Protein AF-A0A842UZK3-F1 (afdb_monomer)

Sequence (217 aa):
MIAQYVLGYFLLAWEIFIRPWQHAETLWIILPLIIVLVLIHVYFGRYPTEQIGWSTAFANSISLLWVCVLLIKFLFSKYSFTEMYTVPSAIEAGIVVIILIASVLLLLLLNFYHALPKGIMRVFSGFEFDYILAYIAISLIILFDINRHLLIAAALLFIIMFFLTQLLKRLVPKSEQAKRIQAMRRKHEKRVKAGEKAARTKKWNRLKEKLRSLVPW

pLDDT: mean 94.63, std 3.78, range [66.5, 98.12]

Secondary structure (DSSP, 8-state):
-HHHHHHHHHHHHHHHHHHHHH-HHHHHHHHHHHHHHHHHHHHHHH-TT--TTHHHHHHHHHHHHHHHHHHHHHHHHHS-TTHHHH-HHHHHHHHHHHHHHHHHHHHHHHHHTT-S-HHHHHHHTSHHHHHHHHHHHHIIIIIS---HHHHHHHHHHHHHHHHHHHHHHHHSPPPHHHHHHHHHHHHHHHHHHHHHHHHHHHHHHHHHHHHHHHS--

Foldseek 3Di:
DVVVVVVVVVVVVVCVVCVCVVPVVSCLVVVLVVVLVVLLCVLCVVPVPDDPPLSQLLVLLSVLVNLLSVLVVVLVVVDPPVCCPVPPLNVVLVVLSVVSNVVSVVSNVCSSVVVDPSVVSCLCSPNQNSVLVSVLNCCQRPPDRDDPVSVVVSVVSSVVSSVVVVVVVVVDDDDPVRVVVVVVVVVVVVVVVVVVVVVVVVVVVVVVVVVVVVDDD

Mean predicted aligned error: 5.2 Å

Solvent-accessible surface area (backbone atoms only — not comparable to full-atom values): 12015 Å² total; per-residue (Å²): 111,70,68,58,53,54,50,50,53,50,52,50,53,49,48,65,66,49,49,45,79,78,35,67,78,47,39,76,59,50,52,57,52,53,51,50,52,51,52,51,51,54,49,45,72,75,42,79,82,63,65,96,55,51,66,55,24,32,50,40,31,52,54,42,45,52,50,46,52,54,51,52,50,49,48,63,74,75,38,54,83,68,39,46,78,69,37,69,64,45,36,54,47,47,51,54,52,50,53,50,45,54,52,34,54,48,48,35,50,39,41,72,66,59,71,57,60,69,74,58,44,52,55,71,33,21,71,66,45,41,51,52,50,45,53,47,53,50,44,48,62,74,74,43,82,76,45,75,67,56,54,53,49,49,54,51,48,50,54,52,53,51,52,49,54,56,48,49,63,68,69,55,76,79,51,70,66,56,50,50,54,51,51,52,50,53,51,49,53,51,49,52,54,49,50,52,49,52,50,51,51,53,53,50,51,53,51,52,53,54,54,56,71,70,54,84,128

Structure (mmCIF, N/CA/C/O backbone):
data_AF-A0A842UZK3-F1
#
_entry.id   AF-A0A842UZK3-F1
#
loop_
_atom_site.group_PDB
_atom_site.id
_atom_site.type_symbol
_atom_site.label_atom_id
_atom_site.label_alt_id
_atom_site.label_comp_id
_atom_site.label_asym_id
_atom_site.label_entity_id
_atom_site.label_seq_id
_atom_site.pdbx_PDB_ins_code
_atom_site.Cartn_x
_atom_site.Cartn_y
_atom_site.Cartn_z
_atom_site.occupancy
_atom_site.B_iso_or_equiv
_atom_site.auth_seq_id
_atom_site.auth_comp_id
_atom_site.auth_asym_id
_atom_site.auth_atom_id
_atom_site.pdbx_PDB_model_num
ATOM 1 N N . MET A 1 1 ? 45.255 17.695 13.662 1.00 86.75 1 MET A N 1
ATOM 2 C CA . MET A 1 1 ? 44.809 16.285 13.712 1.00 86.75 1 MET A CA 1
ATOM 3 C C . MET A 1 1 ? 43.283 16.159 13.809 1.00 86.75 1 MET A C 1
ATOM 5 O O . MET A 1 1 ? 42.692 15.671 12.862 1.00 86.75 1 MET A O 1
ATOM 9 N N . ILE A 1 2 ? 42.612 16.666 14.857 1.00 92.38 2 ILE A N 1
ATOM 10 C CA . ILE A 1 2 ? 41.135 16.565 15.002 1.00 92.38 2 ILE A CA 1
ATOM 11 C C . ILE A 1 2 ? 40.370 17.185 13.816 1.00 92.38 2 ILE A C 1
ATOM 13 O O . ILE A 1 2 ? 39.476 16.552 13.265 1.00 92.38 2 ILE A O 1
ATOM 17 N N . ALA A 1 3 ? 40.764 18.379 13.363 1.00 92.69 3 ALA A N 1
ATOM 18 C CA . ALA A 1 3 ? 40.112 19.054 12.236 1.00 92.69 3 ALA A CA 1
ATOM 19 C C . ALA A 1 3 ? 40.178 18.259 10.915 1.00 92.69 3 ALA A C 1
ATOM 21 O O . ALA A 1 3 ? 39.233 18.295 10.134 1.00 92.69 3 ALA A O 1
ATOM 22 N N . GLN A 1 4 ? 41.259 17.504 10.682 1.00 92.31 4 GLN A N 1
ATOM 23 C CA . GLN A 1 4 ? 41.401 16.665 9.485 1.00 92.31 4 GLN A CA 1
ATOM 24 C C . GLN A 1 4 ? 40.443 15.471 9.523 1.00 92.31 4 GLN A C 1
ATOM 26 O O . GLN A 1 4 ? 39.845 15.148 8.503 1.00 92.31 4 GLN A O 1
ATOM 31 N N . TYR A 1 5 ? 40.239 14.864 10.696 1.00 95.12 5 TYR A N 1
ATOM 32 C CA . TYR A 1 5 ? 39.247 13.800 10.859 1.00 95.12 5 TYR A CA 1
ATOM 33 C C . TYR A 1 5 ? 37.822 14.321 10.666 1.00 95.12 5 TYR A C 1
ATOM 35 O O . TYR A 1 5 ? 37.053 13.712 9.929 1.00 95.12 5 TYR A O 1
ATOM 43 N N . VAL A 1 6 ? 37.478 15.469 11.265 1.00 94.69 6 VAL A N 1
ATOM 44 C CA . VAL A 1 6 ? 36.147 16.085 11.101 1.00 94.69 6 VAL A CA 1
ATOM 45 C C . VAL A 1 6 ? 35.867 16.409 9.632 1.00 94.69 6 VAL A C 1
ATOM 47 O O . VAL A 1 6 ? 34.806 16.054 9.124 1.00 94.69 6 VAL A O 1
ATOM 50 N N . LEU A 1 7 ? 36.830 17.018 8.932 1.00 95.94 7 LEU A N 1
ATOM 51 C CA . LEU A 1 7 ? 36.706 17.295 7.502 1.00 95.94 7 LEU A CA 1
ATOM 52 C C . LEU A 1 7 ? 36.577 16.001 6.682 1.00 95.94 7 LEU A C 1
ATOM 54 O O . LEU A 1 7 ? 35.735 15.930 5.793 1.00 95.94 7 LEU A O 1
ATOM 58 N N . GLY A 1 8 ? 37.355 14.965 7.007 1.00 96.31 8 GLY A N 1
ATOM 59 C CA . GLY A 1 8 ? 37.272 13.658 6.351 1.00 96.31 8 GLY A CA 1
ATOM 60 C C . GLY A 1 8 ? 35.892 13.006 6.485 1.00 96.31 8 GLY A C 1
ATOM 61 O O . GLY A 1 8 ? 35.324 12.573 5.486 1.00 96.31 8 GLY A O 1
ATOM 62 N N . TYR A 1 9 ? 35.308 12.998 7.689 1.00 96.44 9 TYR A N 1
ATOM 63 C CA . TYR A 1 9 ? 33.948 12.485 7.903 1.00 96.44 9 TYR A CA 1
ATOM 64 C C . TYR A 1 9 ? 32.891 13.308 7.168 1.00 96.44 9 TYR A C 1
ATOM 66 O O . TYR A 1 9 ? 31.943 12.741 6.628 1.00 96.44 9 TYR A O 1
ATOM 74 N N . PHE A 1 10 ? 33.055 14.632 7.120 1.00 96.88 10 PHE A N 1
ATOM 75 C CA . PHE A 1 10 ? 32.150 15.503 6.378 1.00 96.88 10 PHE A CA 1
ATOM 76 C C . PHE A 1 10 ? 32.183 15.210 4.871 1.00 96.88 10 PHE A C 1
ATOM 78 O O . PHE A 1 10 ? 31.129 15.059 4.256 1.00 96.88 10 PHE A O 1
ATOM 85 N N . LEU A 1 11 ? 33.376 15.062 4.286 1.00 97.00 11 LEU A N 1
ATOM 86 C CA . LEU A 1 11 ? 33.537 14.700 2.875 1.00 97.00 11 LEU A CA 1
ATOM 87 C C . LEU A 1 11 ? 32.940 13.322 2.569 1.00 97.00 11 LEU A C 1
ATOM 89 O O . LEU A 1 11 ? 32.246 13.174 1.567 1.00 97.00 11 LEU A O 1
ATOM 93 N N . LEU A 1 12 ? 33.137 12.341 3.455 1.00 95.69 12 LEU A N 1
ATOM 94 C CA . LEU A 1 12 ? 32.534 11.015 3.310 1.00 95.69 12 LEU A CA 1
ATOM 95 C C . LEU A 1 12 ? 30.999 11.072 3.378 1.00 95.69 12 LEU A C 1
ATOM 97 O O . LEU A 1 12 ? 30.321 10.436 2.574 1.00 95.69 12 LEU A O 1
ATOM 101 N N . ALA A 1 13 ? 30.434 11.847 4.308 1.00 95.69 13 ALA A N 1
ATOM 102 C CA . ALA A 1 13 ? 28.987 12.038 4.404 1.00 95.69 13 ALA A CA 1
ATOM 103 C C . ALA A 1 13 ? 28.419 12.711 3.144 1.00 95.69 13 ALA A C 1
ATOM 105 O O . ALA A 1 13 ? 27.375 12.297 2.639 1.00 95.69 13 ALA A O 1
ATOM 106 N N . TRP A 1 14 ? 29.128 13.708 2.607 1.00 96.50 14 TRP A N 1
ATOM 107 C CA . TRP A 1 14 ? 28.782 14.347 1.339 1.00 96.50 14 TRP A CA 1
ATOM 108 C C . TRP A 1 14 ? 28.836 13.365 0.165 1.00 96.50 14 TRP A C 1
ATOM 110 O O . TRP A 1 14 ? 27.939 13.348 -0.675 1.00 96.50 14 TRP A O 1
ATOM 120 N N . GLU A 1 15 ? 29.849 12.501 0.128 1.00 95.31 15 GLU A N 1
ATOM 121 C CA . GLU A 1 15 ? 29.979 11.472 -0.899 1.00 95.31 15 GLU A CA 1
ATOM 122 C C . GLU A 1 15 ? 28.825 10.458 -0.845 1.00 95.31 15 GLU A C 1
ATOM 124 O O . GLU A 1 15 ? 28.220 10.152 -1.873 1.00 95.31 15 GLU A O 1
ATOM 129 N N . ILE A 1 16 ? 28.456 9.987 0.352 1.00 93.56 16 ILE A N 1
ATOM 130 C CA . ILE A 1 16 ? 27.286 9.116 0.557 1.00 93.56 16 ILE A CA 1
ATOM 131 C C . ILE A 1 16 ? 26.009 9.805 0.068 1.00 9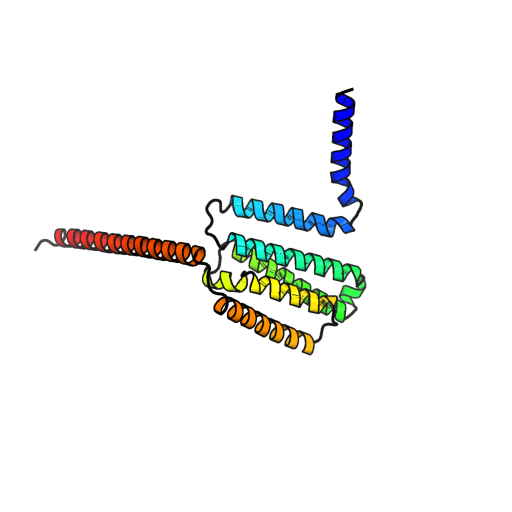3.56 16 ILE A C 1
ATOM 133 O O . ILE A 1 16 ? 25.159 9.161 -0.548 1.00 93.56 16 ILE A O 1
ATOM 137 N N . PHE A 1 17 ? 25.880 11.108 0.320 1.00 92.75 17 PHE A N 1
ATOM 138 C CA . PHE A 1 17 ? 24.726 11.884 -0.109 1.00 92.75 17 PHE A CA 1
ATOM 139 C C . PHE A 1 17 ? 24.664 12.054 -1.632 1.00 92.75 17 PHE A C 1
ATOM 141 O O . PHE A 1 17 ? 23.585 11.924 -2.196 1.00 92.75 17 PHE A O 1
ATOM 148 N N . ILE A 1 18 ? 25.786 12.301 -2.319 1.00 95.38 18 ILE A N 1
ATOM 149 C CA . ILE A 1 18 ? 25.783 12.592 -3.764 1.00 95.38 18 ILE A CA 1
ATOM 150 C C . ILE A 1 18 ? 25.797 11.339 -4.650 1.00 95.38 18 ILE A C 1
ATOM 152 O O . ILE A 1 18 ? 25.264 11.368 -5.760 1.00 95.38 18 ILE A O 1
ATOM 156 N N . ARG A 1 19 ? 26.370 10.220 -4.183 1.00 93.19 19 ARG A N 1
ATOM 157 C CA . ARG A 1 19 ? 26.506 8.986 -4.982 1.00 93.19 19 ARG A CA 1
ATOM 158 C C . ARG A 1 19 ? 25.189 8.472 -5.580 1.00 93.19 19 ARG A C 1
ATOM 160 O O . ARG A 1 19 ? 25.210 8.066 -6.741 1.00 93.19 19 ARG A O 1
ATOM 167 N N . PRO A 1 20 ? 24.038 8.520 -4.885 1.00 93.31 20 PRO A N 1
ATOM 168 C CA . PRO A 1 20 ? 22.770 8.124 -5.487 1.00 93.31 20 PRO A CA 1
ATOM 169 C C . PRO A 1 20 ? 22.395 8.888 -6.762 1.00 93.31 20 PRO A C 1
ATOM 171 O O . PRO A 1 20 ? 21.831 8.310 -7.687 1.00 93.31 20 PRO A O 1
ATOM 174 N N . TRP A 1 21 ? 22.761 10.169 -6.856 1.00 93.19 21 TRP A N 1
ATOM 175 C CA . TRP A 1 21 ? 22.507 10.996 -8.040 1.00 93.19 21 TRP A CA 1
ATOM 176 C C . TRP A 1 21 ? 23.417 10.635 -9.216 1.00 93.19 21 TRP A C 1
ATOM 178 O O . TRP A 1 21 ? 23.059 10.880 -10.364 1.00 93.19 21 TRP A O 1
ATOM 188 N N . GLN A 1 22 ? 24.572 10.025 -8.947 1.00 95.00 22 GLN A N 1
ATOM 189 C CA . GLN A 1 22 ? 25.501 9.544 -9.972 1.00 95.00 22 GLN A CA 1
ATOM 190 C C . GLN A 1 22 ? 25.101 8.165 -10.519 1.00 95.00 22 GLN A C 1
ATOM 192 O O . GLN A 1 22 ? 25.514 7.789 -11.614 1.00 95.00 22 GLN A O 1
ATOM 197 N N . HIS A 1 23 ? 24.272 7.419 -9.785 1.00 93.06 23 HIS A N 1
ATOM 198 C CA . HIS A 1 23 ? 23.819 6.084 -10.161 1.00 93.06 23 HIS A CA 1
ATOM 199 C C . HIS A 1 23 ? 22.293 6.040 -10.243 1.00 93.06 23 HIS A C 1
ATOM 201 O O . HIS A 1 23 ? 21.628 5.672 -9.276 1.00 93.06 23 HIS A O 1
ATOM 207 N N . ALA A 1 24 ? 21.733 6.351 -11.416 1.00 88.38 24 ALA A N 1
ATOM 208 C CA . ALA A 1 24 ? 20.283 6.401 -11.642 1.00 88.38 24 ALA A CA 1
ATOM 209 C C . ALA A 1 24 ? 19.534 5.136 -11.168 1.00 88.38 24 ALA A C 1
ATOM 211 O O . ALA A 1 24 ? 18.422 5.229 -10.654 1.00 88.38 24 ALA A O 1
ATOM 212 N N . GLU A 1 25 ? 20.168 3.961 -11.244 1.00 89.94 25 GLU A N 1
ATOM 213 C CA . GLU A 1 25 ? 19.618 2.700 -10.729 1.00 89.94 25 GLU A CA 1
ATOM 214 C C . GLU A 1 25 ? 19.283 2.730 -9.231 1.00 89.94 25 GLU A C 1
ATOM 216 O O . GLU A 1 25 ? 18.302 2.127 -8.789 1.00 89.94 25 GLU A O 1
ATOM 221 N N . THR A 1 26 ? 20.072 3.461 -8.445 1.00 91.25 26 THR A N 1
ATOM 222 C CA . THR A 1 26 ? 19.862 3.607 -7.000 1.00 91.25 26 THR A CA 1
ATOM 223 C C . THR A 1 26 ? 18.705 4.549 -6.673 1.00 91.25 26 THR A C 1
ATOM 225 O O . THR A 1 26 ? 18.062 4.382 -5.634 1.00 91.25 26 THR A O 1
ATOM 228 N N . LEU A 1 27 ? 18.367 5.484 -7.571 1.00 91.12 27 LEU A N 1
ATOM 229 C CA . LEU A 1 27 ? 17.242 6.404 -7.382 1.00 91.12 27 LEU A CA 1
ATOM 230 C C . LEU A 1 27 ? 15.906 5.658 -7.341 1.00 91.12 27 LEU A C 1
ATOM 232 O O . LEU A 1 27 ? 15.035 6.033 -6.560 1.00 91.12 27 LEU A O 1
ATOM 236 N N . TRP A 1 28 ? 15.771 4.552 -8.079 1.00 91.69 28 TRP A N 1
ATOM 237 C CA . TRP A 1 28 ? 14.586 3.686 -8.019 1.00 91.69 28 TRP A CA 1
ATOM 238 C C . TRP A 1 28 ? 14.348 3.063 -6.639 1.00 91.69 28 TRP A C 1
ATOM 240 O O . TRP A 1 28 ? 13.224 2.672 -6.336 1.00 91.69 28 TRP A O 1
ATOM 250 N N . ILE A 1 29 ? 15.388 2.970 -5.806 1.00 90.38 29 ILE A N 1
ATOM 251 C CA . ILE A 1 29 ? 15.312 2.427 -4.444 1.00 90.38 29 ILE A CA 1
ATOM 252 C C . ILE A 1 29 ? 15.180 3.564 -3.427 1.00 90.38 29 ILE A C 1
ATOM 254 O O . ILE A 1 29 ? 14.365 3.493 -2.510 1.00 90.38 29 ILE A O 1
ATOM 258 N N . ILE A 1 30 ? 15.975 4.623 -3.579 1.00 91.69 30 ILE A N 1
ATOM 259 C CA . ILE A 1 30 ? 16.067 5.706 -2.593 1.00 91.69 30 ILE A CA 1
ATOM 260 C C . ILE A 1 30 ? 14.862 6.641 -2.669 1.00 91.69 30 ILE A C 1
ATOM 262 O O . ILE A 1 30 ? 14.320 7.019 -1.630 1.00 91.69 30 ILE A O 1
ATOM 266 N N . LEU A 1 31 ? 14.405 6.993 -3.874 1.00 91.25 31 LEU A N 1
ATOM 267 C CA . LEU A 1 31 ? 13.313 7.949 -4.036 1.00 91.25 31 LEU A CA 1
ATOM 268 C C . LEU A 1 31 ? 12.023 7.476 -3.349 1.00 91.25 31 LEU A C 1
ATOM 270 O O . LEU A 1 31 ? 11.451 8.258 -2.585 1.00 91.25 31 LEU A O 1
ATOM 274 N N . PRO A 1 32 ? 11.568 6.217 -3.508 1.00 90.44 32 PRO A N 1
ATOM 275 C CA . PRO A 1 32 ? 10.349 5.797 -2.840 1.00 90.44 32 PRO A CA 1
ATOM 276 C C . PRO A 1 32 ? 10.535 5.670 -1.324 1.00 90.44 32 PRO A C 1
ATOM 278 O O . PRO A 1 32 ? 9.586 5.945 -0.601 1.00 90.44 32 PRO A O 1
ATOM 281 N N . LEU A 1 33 ? 11.737 5.352 -0.818 1.00 92.94 33 LEU A N 1
ATOM 282 C CA . LEU A 1 33 ? 12.022 5.382 0.625 1.00 92.94 33 LEU A CA 1
ATOM 283 C C . LEU A 1 33 ? 11.886 6.795 1.206 1.00 92.94 33 LEU A C 1
ATOM 285 O O . LEU A 1 33 ? 11.285 6.963 2.267 1.00 92.94 33 LEU A O 1
ATOM 289 N N . ILE A 1 34 ? 12.391 7.815 0.504 1.00 93.81 34 ILE A N 1
ATOM 290 C CA . ILE A 1 34 ? 12.213 9.220 0.899 1.00 93.81 34 ILE A CA 1
ATOM 291 C C . ILE A 1 34 ? 10.724 9.587 0.881 1.00 93.81 34 ILE A C 1
ATOM 293 O O . ILE A 1 34 ? 10.229 10.190 1.833 1.00 93.81 34 ILE A O 1
ATOM 297 N N . ILE A 1 35 ? 9.987 9.179 -0.156 1.00 94.31 35 ILE A N 1
ATOM 298 C CA . ILE A 1 35 ? 8.537 9.408 -0.244 1.00 94.31 35 ILE A CA 1
ATOM 299 C C . ILE A 1 35 ? 7.811 8.739 0.931 1.00 94.31 35 ILE A C 1
ATOM 301 O O . ILE A 1 35 ? 7.016 9.395 1.599 1.00 94.31 35 ILE A O 1
ATOM 305 N N . VAL A 1 36 ? 8.108 7.471 1.236 1.00 94.25 36 VAL A N 1
ATOM 306 C CA . VAL A 1 36 ? 7.550 6.742 2.389 1.00 94.25 36 VAL A CA 1
ATOM 307 C C . VAL A 1 36 ? 7.829 7.495 3.687 1.00 94.25 36 VAL A C 1
ATOM 309 O O . VAL A 1 36 ? 6.913 7.705 4.481 1.00 94.25 36 VAL A O 1
ATOM 312 N N . LEU A 1 37 ? 9.075 7.927 3.896 1.00 96.00 37 LEU A N 1
ATOM 313 C CA . LEU A 1 37 ? 9.487 8.657 5.091 1.00 96.00 37 LEU A CA 1
ATOM 314 C C . LEU A 1 37 ? 8.663 9.935 5.274 1.00 96.00 37 LEU A C 1
ATOM 316 O O . LEU A 1 37 ? 8.146 10.173 6.368 1.00 96.00 37 LEU A O 1
ATOM 320 N N . VAL A 1 38 ? 8.518 10.727 4.208 1.00 97.69 38 VAL A N 1
ATOM 321 C CA . VAL A 1 38 ? 7.724 11.962 4.208 1.00 97.69 38 VAL A CA 1
ATOM 322 C C . VAL A 1 38 ? 6.252 11.653 4.475 1.00 97.69 38 VAL A C 1
ATOM 324 O O . VAL A 1 38 ? 5.658 12.257 5.365 1.00 97.69 38 VAL A O 1
ATOM 327 N N . LEU A 1 39 ? 5.665 10.682 3.770 1.00 97.00 39 LEU A N 1
ATOM 328 C CA . LEU A 1 39 ? 4.260 10.299 3.935 1.00 97.00 39 LEU A CA 1
ATOM 329 C C . LEU A 1 39 ? 3.952 9.841 5.365 1.00 97.00 39 LEU A C 1
ATOM 331 O O . LEU A 1 39 ? 2.951 10.264 5.940 1.00 97.00 39 LEU A O 1
ATOM 335 N N . ILE A 1 40 ? 4.818 9.018 5.959 1.00 95.19 40 ILE A N 1
ATOM 336 C CA . ILE A 1 40 ? 4.675 8.538 7.338 1.00 95.19 40 ILE A CA 1
ATOM 337 C C . ILE A 1 40 ? 4.771 9.698 8.335 1.00 95.19 40 ILE A C 1
ATOM 339 O O . ILE A 1 40 ? 3.934 9.792 9.234 1.00 95.19 40 ILE A O 1
ATOM 343 N N . HIS A 1 41 ? 5.747 10.598 8.174 1.00 97.06 41 HIS A N 1
ATOM 344 C CA . HIS A 1 41 ? 5.888 11.765 9.051 1.00 97.06 41 HIS A CA 1
ATOM 345 C C . HIS A 1 41 ? 4.672 12.688 8.971 1.00 97.06 41 HIS A C 1
ATOM 347 O O . HIS A 1 41 ? 4.141 13.092 10.004 1.00 97.06 41 HIS A O 1
ATOM 353 N N . VAL A 1 42 ? 4.193 12.985 7.761 1.00 97.75 42 VAL A N 1
ATOM 354 C CA . VAL A 1 42 ? 2.999 13.817 7.560 1.00 97.75 42 VAL A CA 1
ATOM 355 C C . VAL A 1 42 ? 1.763 13.142 8.162 1.00 97.75 42 VAL A C 1
ATOM 357 O O . VAL A 1 42 ? 0.962 13.804 8.825 1.00 97.75 42 VAL A O 1
ATOM 360 N N . TYR A 1 43 ? 1.619 11.825 7.991 1.00 97.00 43 TYR A N 1
ATOM 361 C CA . TYR A 1 43 ? 0.510 11.059 8.557 1.00 97.00 43 TYR A CA 1
ATOM 362 C C . TYR A 1 43 ? 0.502 11.101 10.090 1.00 97.00 43 TYR A C 1
ATOM 364 O O . TYR A 1 43 ? -0.499 11.499 10.687 1.00 97.00 43 TYR A O 1
ATOM 372 N N . PHE A 1 44 ? 1.613 10.752 10.744 1.00 96.00 44 PHE A N 1
ATOM 373 C CA . PHE A 1 44 ? 1.678 10.747 12.209 1.00 96.00 44 PHE A CA 1
ATOM 374 C C . PHE A 1 44 ? 1.691 12.149 12.819 1.00 96.00 44 PHE A C 1
ATOM 376 O O . PHE A 1 44 ? 1.163 12.331 13.914 1.00 96.00 44 PHE A O 1
ATOM 383 N N . GLY A 1 45 ? 2.211 13.151 12.104 1.00 97.00 45 GLY A N 1
ATOM 384 C CA . GLY A 1 45 ? 2.095 14.551 12.504 1.00 97.00 45 GLY A CA 1
ATOM 385 C C . GLY A 1 45 ? 0.638 15.021 12.555 1.00 97.00 45 GLY A C 1
ATOM 386 O O . GLY A 1 45 ? 0.257 15.762 13.458 1.00 97.00 45 GLY A O 1
ATOM 387 N N . ARG A 1 46 ? -0.203 14.547 11.625 1.00 97.06 46 ARG A N 1
ATOM 388 C CA . ARG A 1 46 ? -1.642 14.849 11.600 1.00 97.06 46 ARG A CA 1
ATOM 389 C C . ARG A 1 46 ? -2.447 14.028 12.612 1.00 97.06 46 ARG A C 1
ATOM 391 O O . ARG A 1 46 ? -3.413 14.547 13.169 1.00 97.06 46 ARG A O 1
ATOM 398 N N . TYR A 1 47 ? -2.068 12.771 12.845 1.00 96.38 47 TYR A N 1
ATOM 399 C CA . TYR A 1 47 ? -2.821 11.825 13.674 1.00 96.38 47 TYR A CA 1
ATOM 400 C C . TYR A 1 47 ? -1.983 11.240 14.830 1.00 96.38 47 TYR A C 1
ATOM 402 O O . TYR A 1 47 ? -1.678 10.045 14.841 1.00 96.38 47 TYR A O 1
ATOM 410 N N . PRO A 1 48 ? -1.627 12.044 15.851 1.00 92.69 48 PRO A N 1
ATOM 411 C CA . PRO A 1 48 ? -0.753 11.599 16.944 1.00 92.69 48 PRO A CA 1
ATOM 412 C C . PRO A 1 48 ? -1.393 10.547 17.867 1.00 92.69 48 PRO A C 1
ATOM 414 O O . PRO A 1 48 ? -0.689 9.795 18.535 1.00 92.69 48 PRO A O 1
ATOM 417 N N . THR A 1 49 ? -2.725 10.483 17.928 1.00 93.19 49 THR A N 1
ATOM 418 C CA . THR A 1 49 ? -3.489 9.594 18.827 1.00 93.19 49 THR A CA 1
ATOM 419 C C . THR A 1 49 ? -4.338 8.572 18.068 1.00 93.19 49 THR A C 1
ATOM 421 O O . THR A 1 49 ? -5.378 8.119 18.555 1.00 93.19 49 THR A O 1
ATOM 424 N N . GLU A 1 50 ? -3.910 8.217 16.856 1.00 88.75 50 GLU A N 1
ATOM 425 C CA . GLU A 1 50 ? -4.717 7.442 15.918 1.00 88.75 50 GLU A CA 1
ATOM 426 C C . GLU A 1 50 ? -5.123 6.059 16.443 1.00 88.75 50 GLU A C 1
ATOM 428 O O . GLU A 1 50 ? -4.375 5.364 17.138 1.00 88.75 50 GLU A O 1
ATOM 433 N N . GLN A 1 51 ? -6.328 5.619 16.071 1.00 78.31 51 GLN A N 1
ATOM 434 C CA . GLN A 1 51 ? -6.797 4.293 16.452 1.00 78.31 51 GLN A CA 1
ATOM 435 C C . GLN A 1 51 ? -6.122 3.212 15.604 1.00 78.31 51 GLN A C 1
ATOM 437 O O . GLN A 1 51 ? -6.014 3.318 14.384 1.00 78.31 51 GLN A O 1
ATOM 442 N N . ILE A 1 52 ? -5.748 2.113 16.264 1.00 74.81 52 ILE A N 1
ATOM 443 C CA . ILE A 1 52 ? -5.134 0.933 15.642 1.00 74.81 52 ILE A CA 1
ATOM 444 C C . ILE A 1 52 ? -5.975 0.479 14.436 1.00 74.81 52 ILE A C 1
ATOM 446 O O . ILE A 1 52 ? -7.106 0.008 14.602 1.00 74.81 52 ILE A O 1
ATOM 450 N N . GLY A 1 53 ? -5.410 0.613 13.234 1.00 86.75 53 GLY A N 1
ATOM 451 C CA . GLY A 1 53 ? -5.992 0.141 11.977 1.00 86.75 53 GLY A CA 1
ATOM 452 C C . GLY A 1 53 ? -5.803 1.100 10.804 1.00 86.75 53 GLY A C 1
ATOM 453 O O . GLY A 1 53 ? -5.482 0.642 9.714 1.00 86.75 53 GLY A O 1
ATOM 454 N N . TRP A 1 54 ? -5.949 2.409 11.019 1.00 92.69 54 TRP A N 1
ATOM 455 C CA . TRP A 1 54 ? -5.795 3.389 9.939 1.00 92.69 54 TRP A CA 1
ATOM 456 C C . TRP A 1 54 ? -4.340 3.582 9.517 1.00 92.69 54 TRP A C 1
ATOM 458 O O . TRP A 1 54 ? -4.049 3.588 8.325 1.00 92.69 54 TRP A O 1
ATOM 468 N N . SER A 1 55 ? -3.420 3.613 10.483 1.00 93.50 55 SER A N 1
ATOM 469 C CA . SER A 1 55 ? -1.981 3.637 10.205 1.00 93.50 55 SER A CA 1
ATOM 470 C C . SER A 1 55 ? -1.526 2.395 9.440 1.00 93.50 55 SER A C 1
ATOM 472 O O . SER A 1 55 ? -0.703 2.493 8.538 1.00 93.50 55 SER A O 1
ATOM 474 N N . THR A 1 56 ? -2.097 1.228 9.755 1.00 93.50 56 THR A N 1
ATOM 475 C CA . THR A 1 56 ? -1.830 -0.021 9.031 1.00 93.50 56 THR A CA 1
ATOM 476 C C . THR A 1 56 ? -2.362 0.037 7.603 1.00 93.50 56 THR A C 1
ATOM 478 O O . THR A 1 56 ? -1.635 -0.304 6.681 1.00 93.50 56 THR A O 1
ATOM 481 N N . ALA A 1 57 ? -3.601 0.497 7.409 1.00 94.50 57 ALA A N 1
ATOM 482 C CA . ALA A 1 57 ? -4.196 0.651 6.084 1.00 94.50 57 ALA A CA 1
ATOM 483 C C . ALA A 1 57 ? -3.390 1.621 5.204 1.00 94.50 57 ALA A C 1
ATOM 485 O O . ALA A 1 57 ? -3.054 1.298 4.067 1.00 94.50 57 ALA A O 1
ATOM 486 N N . PHE A 1 58 ? -3.004 2.771 5.764 1.00 95.88 58 PHE A N 1
ATOM 487 C CA . PHE A 1 58 ? -2.142 3.742 5.099 1.00 95.88 58 PHE A CA 1
ATOM 488 C C . PHE A 1 58 ? -0.778 3.138 4.735 1.00 95.88 58 PHE A C 1
ATOM 490 O O . PHE A 1 58 ? -0.351 3.242 3.588 1.00 95.88 58 PHE A O 1
ATOM 497 N N . ALA A 1 59 ? -0.125 2.442 5.673 1.00 95.00 59 ALA A N 1
ATOM 498 C CA . ALA A 1 59 ? 1.156 1.781 5.428 1.00 95.00 59 ALA A CA 1
ATOM 499 C C . ALA A 1 59 ? 1.071 0.703 4.334 1.00 95.00 59 ALA A C 1
ATOM 501 O O . ALA A 1 59 ? 1.965 0.630 3.495 1.00 95.00 59 ALA A O 1
ATOM 502 N N . ASN A 1 60 ? -0.005 -0.088 4.288 1.00 94.69 60 ASN A N 1
ATOM 503 C CA . ASN A 1 60 ? -0.184 -1.089 3.236 1.00 94.69 60 ASN A CA 1
ATOM 504 C C . ASN A 1 60 ? -0.348 -0.436 1.851 1.00 94.69 60 ASN A C 1
ATOM 506 O O . ASN A 1 60 ? 0.269 -0.885 0.886 1.00 94.69 60 ASN A O 1
ATOM 510 N N . SER A 1 61 ? -1.086 0.679 1.754 1.00 95.56 61 SER A N 1
ATOM 511 C CA . SER A 1 61 ? -1.168 1.451 0.504 1.00 95.56 61 SER A CA 1
ATOM 512 C C . SER A 1 61 ? 0.197 2.006 0.074 1.00 95.56 61 SER A C 1
ATOM 514 O O . SER A 1 61 ? 0.501 2.028 -1.117 1.00 95.56 61 SER A O 1
ATOM 516 N N . ILE A 1 62 ? 1.062 2.394 1.021 1.00 96.25 62 ILE A N 1
ATOM 517 C CA . ILE A 1 62 ? 2.455 2.770 0.720 1.00 96.25 62 ILE A CA 1
ATOM 518 C C . ILE A 1 62 ? 3.252 1.562 0.200 1.00 96.25 62 ILE A C 1
ATOM 520 O O . ILE A 1 62 ? 4.024 1.695 -0.747 1.00 96.25 62 ILE A O 1
ATOM 524 N N . SER A 1 63 ? 3.067 0.371 0.776 1.00 95.12 63 SER A N 1
ATOM 525 C CA . SER A 1 63 ? 3.701 -0.849 0.257 1.00 95.12 63 SER A CA 1
ATOM 526 C C . SER A 1 63 ? 3.266 -1.152 -1.180 1.00 95.12 63 SER A C 1
ATOM 528 O O . SER A 1 63 ? 4.095 -1.530 -2.001 1.00 95.12 63 SER A O 1
ATOM 530 N N . LEU A 1 64 ? 1.996 -0.928 -1.524 1.00 95.25 64 LEU A N 1
ATOM 531 C CA . LEU A 1 64 ? 1.518 -1.098 -2.897 1.00 95.25 64 LEU A CA 1
ATOM 532 C C . LEU A 1 64 ? 2.088 -0.025 -3.846 1.00 95.25 64 LEU A C 1
ATOM 534 O O . LEU A 1 64 ? 2.394 -0.324 -4.998 1.00 95.25 64 LEU A O 1
ATOM 538 N N . LEU A 1 65 ? 2.339 1.195 -3.355 1.00 95.94 65 LEU A N 1
ATOM 539 C CA . LEU A 1 65 ? 3.057 2.224 -4.118 1.00 95.94 65 LEU A CA 1
ATOM 540 C C . LEU A 1 65 ? 4.477 1.770 -4.486 1.00 95.94 65 LEU A C 1
ATOM 542 O O . LEU A 1 65 ? 4.923 2.018 -5.605 1.00 95.94 65 LEU A O 1
ATOM 546 N N . TRP A 1 66 ? 5.170 1.062 -3.587 1.00 94.88 66 TRP A N 1
ATOM 547 C CA . TRP A 1 66 ? 6.480 0.474 -3.888 1.00 94.88 66 TRP A CA 1
ATOM 548 C C . TRP A 1 66 ? 6.405 -0.521 -5.051 1.00 94.88 66 TRP A C 1
ATOM 550 O O . TRP A 1 66 ? 7.240 -0.492 -5.954 1.00 94.88 66 TRP A O 1
ATOM 560 N N . VAL A 1 67 ? 5.368 -1.361 -5.069 1.00 96.12 67 VAL A N 1
ATOM 561 C CA . VAL A 1 67 ? 5.116 -2.302 -6.170 1.00 96.12 67 VAL A CA 1
ATOM 562 C C . VAL A 1 67 ? 4.914 -1.555 -7.485 1.00 96.12 67 VAL A C 1
ATOM 564 O O . VAL A 1 67 ? 5.520 -1.927 -8.485 1.00 96.12 67 VAL A O 1
ATOM 567 N N . CYS A 1 68 ? 4.152 -0.458 -7.487 1.00 96.44 68 CYS A N 1
ATOM 568 C CA . CYS A 1 68 ? 4.009 0.381 -8.676 1.00 96.44 68 CYS A CA 1
ATOM 569 C C . CYS A 1 68 ? 5.357 0.910 -9.180 1.00 96.44 68 CYS A C 1
ATOM 571 O O . CYS A 1 68 ? 5.614 0.849 -10.377 1.00 96.44 68 CYS A O 1
ATOM 573 N N . VAL A 1 69 ? 6.238 1.387 -8.294 1.00 95.88 69 VAL A N 1
ATOM 574 C CA . VAL A 1 69 ? 7.569 1.869 -8.705 1.00 95.88 69 VAL A CA 1
ATOM 575 C C . VAL A 1 69 ? 8.405 0.743 -9.318 1.00 95.88 69 VAL A C 1
ATOM 577 O O . VAL A 1 69 ? 9.041 0.956 -10.349 1.00 95.88 69 VAL A O 1
ATOM 580 N N . LEU A 1 70 ? 8.373 -0.461 -8.738 1.00 96.31 70 LEU A N 1
ATOM 581 C CA . LEU A 1 70 ? 9.063 -1.624 -9.306 1.00 96.31 70 LEU A CA 1
ATOM 582 C C . LEU A 1 70 ? 8.533 -1.986 -10.699 1.00 96.31 70 LEU A C 1
ATOM 584 O O . LEU A 1 70 ? 9.320 -2.303 -11.589 1.00 96.31 70 LEU A O 1
ATOM 588 N N . LEU A 1 71 ? 7.218 -1.910 -10.901 1.00 96.88 71 LEU A N 1
ATOM 589 C CA . LEU A 1 71 ? 6.586 -2.170 -12.194 1.00 96.88 71 LEU A CA 1
ATOM 590 C C . LEU A 1 71 ? 6.957 -1.110 -13.237 1.00 96.88 71 LEU A C 1
ATOM 592 O O . LEU A 1 71 ? 7.285 -1.465 -14.365 1.00 96.88 71 LEU A O 1
ATOM 596 N N . ILE A 1 72 ? 6.979 0.173 -12.858 1.00 96.25 72 ILE A N 1
ATOM 597 C CA . ILE A 1 72 ? 7.467 1.257 -13.723 1.00 96.25 72 ILE A CA 1
ATOM 598 C C . ILE A 1 72 ? 8.920 0.988 -14.125 1.00 96.25 72 ILE A C 1
ATOM 600 O O . ILE A 1 72 ? 9.242 1.032 -15.311 1.00 96.25 72 ILE A O 1
ATOM 604 N N . LYS A 1 73 ? 9.788 0.674 -13.153 1.00 95.75 73 LYS A N 1
ATOM 605 C CA . LYS A 1 73 ? 11.194 0.348 -13.414 1.00 95.75 73 LYS A CA 1
ATOM 606 C C . LYS A 1 73 ? 11.304 -0.792 -14.424 1.00 95.75 73 LYS A C 1
ATOM 608 O O . LYS A 1 73 ? 12.011 -0.656 -15.414 1.00 95.75 73 LYS A O 1
ATOM 613 N N . PHE A 1 74 ? 10.581 -1.887 -14.191 1.00 96.00 74 PHE A N 1
ATOM 614 C CA . PHE A 1 74 ? 10.572 -3.037 -15.090 1.00 96.00 74 PHE A CA 1
ATOM 615 C C . PHE A 1 74 ? 10.165 -2.650 -16.514 1.00 96.00 74 PHE A C 1
ATOM 617 O O . PHE A 1 74 ? 10.840 -3.041 -17.463 1.00 96.00 74 PHE A O 1
ATOM 624 N N . LEU A 1 75 ? 9.104 -1.851 -16.664 1.00 96.25 75 LEU A N 1
ATOM 625 C CA . LEU A 1 75 ? 8.661 -1.373 -17.969 1.00 96.25 75 LEU A CA 1
ATOM 626 C C . LEU A 1 75 ? 9.774 -0.590 -18.678 1.00 96.25 75 LEU A C 1
ATOM 628 O O . LEU A 1 75 ? 10.116 -0.938 -19.804 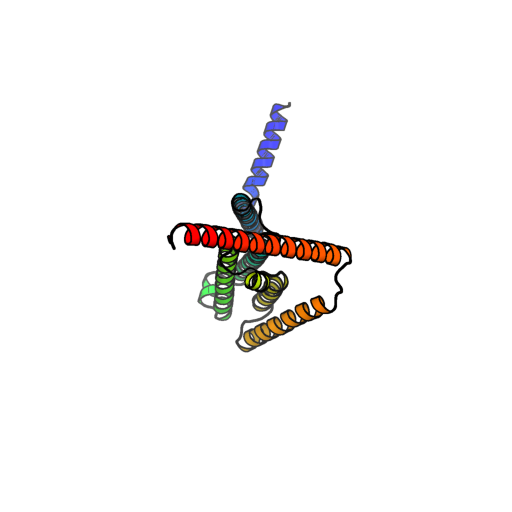1.00 96.25 75 LEU A O 1
ATOM 632 N N . PHE A 1 76 ? 10.395 0.390 -18.018 1.00 95.06 76 PHE A N 1
ATOM 633 C CA . PHE A 1 76 ? 11.492 1.173 -18.607 1.00 95.06 76 PHE A CA 1
ATOM 634 C C . PHE A 1 76 ? 12.773 0.368 -18.866 1.00 95.06 76 PHE A C 1
ATOM 636 O O . PHE A 1 76 ? 13.582 0.767 -19.699 1.00 95.06 76 PHE A O 1
ATOM 643 N N . SER A 1 77 ? 12.976 -0.753 -18.169 1.00 95.00 77 SER A N 1
ATOM 644 C CA . SER A 1 77 ? 14.074 -1.681 -18.459 1.00 95.00 77 SER A CA 1
ATOM 645 C C . SER A 1 77 ? 13.768 -2.620 -19.630 1.00 95.00 77 SER A C 1
ATOM 647 O O . SER A 1 77 ? 14.697 -3.053 -20.306 1.00 95.00 77 SER A O 1
ATOM 649 N N . LYS A 1 78 ? 12.493 -2.965 -19.856 1.00 96.38 78 LYS A N 1
ATOM 650 C CA . LYS A 1 78 ? 12.066 -3.910 -20.900 1.00 96.38 78 LYS A CA 1
ATOM 651 C C . LYS A 1 78 ? 11.791 -3.233 -22.242 1.00 96.38 78 LYS A C 1
ATOM 653 O O . LYS A 1 78 ? 12.059 -3.837 -23.275 1.00 96.38 78 LYS A O 1
ATOM 658 N N . TYR A 1 79 ? 11.256 -2.017 -22.225 1.00 96.81 79 TYR A N 1
ATOM 659 C CA . TYR A 1 79 ? 10.858 -1.277 -23.418 1.00 96.81 79 TYR A CA 1
ATOM 660 C C . TYR A 1 79 ? 11.533 0.092 -23.444 1.00 96.81 79 TYR A C 1
ATOM 662 O O . TYR A 1 79 ? 11.595 0.799 -22.437 1.00 96.81 79 TYR A O 1
ATOM 670 N N . SER A 1 80 ? 11.996 0.495 -24.621 1.00 96.50 80 SER A N 1
ATOM 671 C CA . SER A 1 80 ? 12.424 1.866 -24.878 1.00 96.50 80 SER A CA 1
ATOM 672 C C . SER A 1 80 ? 11.250 2.845 -24.775 1.00 96.50 80 SER A C 1
ATOM 674 O O . SER A 1 80 ? 10.078 2.473 -24.879 1.00 96.50 80 SER A O 1
ATOM 676 N N . PHE A 1 81 ? 11.556 4.137 -24.624 1.00 94.69 81 PHE A N 1
ATOM 677 C CA . PHE A 1 81 ? 10.523 5.174 -24.552 1.00 94.69 81 PHE A CA 1
ATOM 678 C C . PHE A 1 81 ? 9.607 5.179 -25.787 1.00 94.69 81 PHE A C 1
ATOM 680 O O . PHE A 1 81 ? 8.408 5.374 -25.645 1.00 94.69 81 PHE A O 1
ATOM 687 N N . THR A 1 82 ? 10.138 4.919 -26.985 1.00 96.81 82 THR A N 1
ATOM 688 C CA . THR A 1 82 ? 9.341 4.848 -28.222 1.00 96.81 82 THR A CA 1
ATOM 689 C C . THR A 1 82 ? 8.436 3.615 -28.251 1.00 96.81 82 THR A C 1
ATOM 691 O O . THR A 1 82 ? 7.286 3.695 -28.689 1.00 96.81 82 THR A O 1
ATOM 694 N N . GLU A 1 83 ? 8.917 2.472 -27.756 1.00 97.19 83 GLU A N 1
ATOM 695 C CA . GLU A 1 83 ? 8.142 1.225 -27.705 1.00 97.19 83 GLU A CA 1
ATOM 696 C C . GLU A 1 83 ? 6.933 1.330 -26.775 1.00 97.19 83 GLU A C 1
ATOM 698 O O . GLU A 1 83 ? 5.888 0.770 -27.095 1.00 97.19 83 GLU A O 1
ATOM 703 N N . MET A 1 84 ? 7.012 2.142 -25.713 1.00 96.69 84 MET A N 1
ATOM 704 C CA . MET A 1 84 ? 5.874 2.430 -24.823 1.00 96.69 84 MET A CA 1
ATOM 705 C C . MET A 1 84 ? 4.642 2.999 -25.537 1.00 96.69 84 MET A C 1
ATOM 707 O O . MET A 1 84 ? 3.545 2.920 -24.989 1.00 96.69 84 MET A O 1
ATOM 711 N N . TYR A 1 85 ? 4.805 3.568 -26.737 1.00 96.31 85 TYR A N 1
ATOM 712 C CA . TYR A 1 85 ? 3.714 4.152 -27.530 1.00 96.31 85 TYR A CA 1
ATOM 713 C C . TYR A 1 85 ? 3.463 3.430 -28.855 1.00 96.31 85 TYR A C 1
ATOM 715 O O . TYR A 1 85 ? 2.527 3.784 -29.569 1.00 96.31 85 TYR A O 1
ATOM 723 N N . THR A 1 86 ? 4.291 2.447 -29.210 1.00 97.19 86 THR A N 1
ATOM 724 C CA . THR A 1 86 ? 4.234 1.782 -30.524 1.00 97.19 86 THR A CA 1
ATOM 725 C C . THR A 1 86 ? 4.034 0.275 -30.427 1.00 97.19 86 THR A C 1
ATOM 727 O O . THR A 1 86 ? 3.434 -0.310 -31.326 1.00 97.19 86 THR A O 1
ATOM 730 N N . VAL A 1 87 ? 4.472 -0.361 -29.337 1.00 96.62 87 VAL A N 1
ATOM 731 C CA . VAL A 1 87 ? 4.321 -1.802 -29.112 1.00 96.62 87 VAL A CA 1
ATOM 732 C C . VAL A 1 87 ? 3.047 -2.055 -28.296 1.00 96.62 87 VAL A C 1
ATOM 734 O O . VAL A 1 87 ? 2.978 -1.616 -27.146 1.00 96.62 87 VAL A O 1
ATOM 737 N N . PRO A 1 88 ? 2.048 -2.791 -28.826 1.00 95.31 88 PRO A N 1
ATOM 738 C CA . PRO A 1 88 ? 0.773 -3.005 -28.136 1.00 95.31 88 PRO A CA 1
ATOM 739 C C . PRO A 1 88 ? 0.911 -3.567 -26.715 1.00 95.31 88 PRO A C 1
ATOM 741 O O . PRO A 1 88 ? 0.288 -3.049 -25.794 1.00 95.31 88 PRO A O 1
ATOM 744 N N . SER A 1 89 ? 1.785 -4.557 -26.502 1.00 93.50 89 SER A N 1
ATOM 745 C CA . SER A 1 89 ? 1.998 -5.145 -25.170 1.00 93.50 89 SER A CA 1
ATOM 746 C C . SER A 1 89 ? 2.603 -4.157 -24.165 1.00 93.50 89 SER A C 1
ATOM 748 O O . SER A 1 89 ? 2.241 -4.185 -22.989 1.00 93.50 89 SER A O 1
ATOM 750 N N . ALA A 1 90 ? 3.471 -3.245 -24.618 1.00 95.94 90 ALA A N 1
ATOM 751 C CA . ALA A 1 90 ? 4.027 -2.185 -23.780 1.00 95.94 90 ALA A CA 1
ATOM 752 C C . ALA A 1 90 ? 2.954 -1.154 -23.397 1.00 95.94 90 ALA A C 1
ATOM 754 O O . ALA A 1 90 ? 2.859 -0.775 -22.230 1.00 95.94 90 ALA A O 1
ATOM 755 N N . ILE A 1 91 ? 2.107 -0.755 -24.355 1.00 96.19 91 ILE A N 1
ATOM 756 C CA . ILE A 1 91 ? 0.987 0.170 -24.126 1.00 96.19 91 ILE A CA 1
ATOM 757 C C . ILE A 1 91 ? 0.007 -0.426 -23.110 1.00 96.19 91 I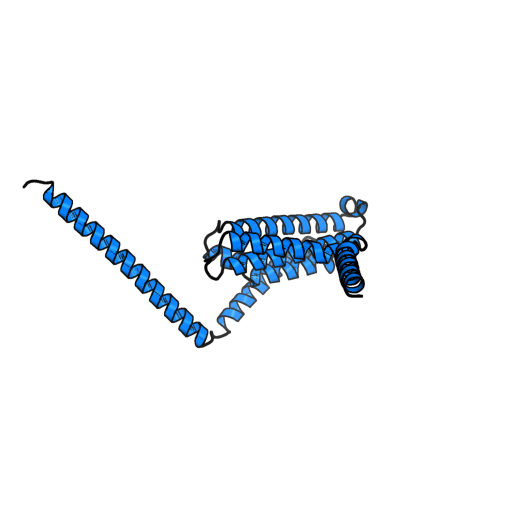LE A C 1
ATOM 759 O O . ILE A 1 91 ? -0.355 0.235 -22.139 1.00 96.19 91 ILE A O 1
ATOM 763 N N . GLU A 1 92 ? -0.405 -1.681 -23.302 1.00 95.06 92 GLU A N 1
ATOM 764 C CA . GLU A 1 92 ? -1.337 -2.364 -22.401 1.00 95.06 92 GLU A CA 1
ATOM 765 C C . GLU A 1 92 ? -0.774 -2.476 -20.980 1.00 95.06 92 GLU A C 1
ATOM 767 O O . GLU A 1 92 ? -1.461 -2.138 -20.012 1.00 95.06 92 GLU A O 1
ATOM 772 N N . ALA A 1 93 ? 0.494 -2.875 -20.841 1.00 95.50 93 ALA A N 1
ATOM 773 C CA . ALA A 1 93 ? 1.152 -2.942 -19.541 1.00 95.50 93 ALA A CA 1
ATOM 774 C C . ALA A 1 93 ? 1.290 -1.557 -18.894 1.00 95.50 93 ALA A C 1
ATOM 776 O O . ALA A 1 93 ? 1.016 -1.406 -17.702 1.00 95.50 93 ALA A O 1
ATOM 777 N N . GLY A 1 94 ? 1.629 -0.534 -19.682 1.00 96.50 94 GLY A N 1
ATOM 778 C CA . GLY A 1 94 ? 1.665 0.858 -19.245 1.00 96.50 94 GLY A CA 1
ATOM 779 C C . GLY A 1 94 ? 0.313 1.336 -18.713 1.00 96.50 94 GLY A C 1
ATOM 780 O O . GLY A 1 94 ? 0.248 1.891 -17.617 1.00 96.50 94 GLY A O 1
ATOM 781 N N . ILE A 1 95 ? -0.782 1.053 -19.426 1.00 96.19 95 ILE A N 1
ATOM 782 C CA . ILE A 1 95 ? -2.147 1.387 -18.993 1.00 96.19 95 ILE A CA 1
ATOM 783 C C . ILE A 1 95 ? -2.483 0.697 -17.666 1.00 96.19 95 ILE A C 1
ATOM 785 O O . ILE A 1 95 ? -2.984 1.352 -16.750 1.00 96.19 95 ILE A O 1
ATOM 789 N N . VAL A 1 96 ? -2.182 -0.599 -17.525 1.00 95.69 96 VAL A N 1
ATOM 790 C CA . VAL A 1 96 ? -2.424 -1.338 -16.274 1.00 95.69 96 VAL A CA 1
ATOM 791 C C . VAL A 1 96 ? -1.641 -0.725 -15.110 1.00 95.69 96 VAL A C 1
ATOM 793 O O . VAL A 1 96 ? -2.214 -0.511 -14.040 1.00 95.69 96 VAL A O 1
ATOM 796 N N . VAL A 1 97 ? -0.365 -0.378 -15.314 1.00 97.25 97 VAL A N 1
ATOM 797 C CA . VAL A 1 97 ? 0.459 0.290 -14.294 1.00 97.25 97 VAL A CA 1
ATOM 798 C C . VAL A 1 97 ? -0.107 1.662 -13.925 1.00 97.25 97 VAL A C 1
ATOM 800 O O . VAL A 1 97 ? -0.197 1.975 -12.739 1.00 97.25 97 VAL A O 1
ATOM 803 N N . ILE A 1 98 ? -0.542 2.468 -14.897 1.00 97.62 98 ILE A N 1
ATOM 804 C CA . ILE A 1 98 ? -1.143 3.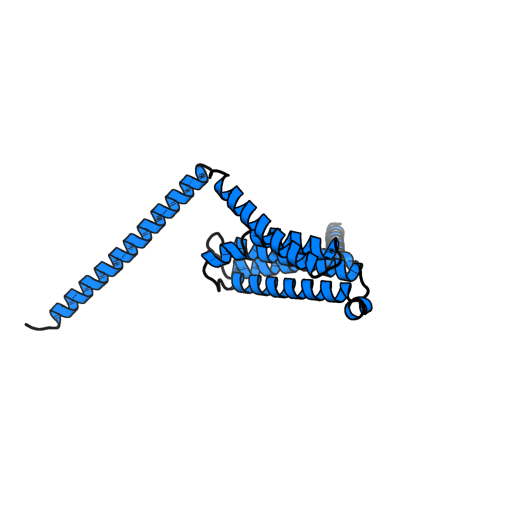789 -14.646 1.00 97.62 98 ILE A CA 1
ATOM 805 C C . ILE A 1 98 ? -2.435 3.657 -13.832 1.00 97.62 98 ILE A C 1
ATOM 807 O O . ILE A 1 98 ? -2.613 4.379 -12.848 1.00 97.62 98 ILE A O 1
ATOM 811 N N . ILE A 1 99 ? -3.318 2.720 -14.194 1.00 97.00 99 ILE A N 1
ATOM 812 C CA . ILE A 1 99 ? -4.553 2.445 -13.445 1.00 97.00 99 ILE A CA 1
ATOM 813 C C . ILE A 1 99 ? -4.219 2.014 -12.013 1.00 97.00 99 ILE A C 1
ATOM 815 O O . ILE A 1 99 ? -4.833 2.505 -11.063 1.00 97.00 99 ILE A O 1
ATOM 819 N N . LEU A 1 100 ? -3.222 1.141 -11.841 1.00 96.62 100 LEU A N 1
ATOM 820 C CA . LEU A 1 100 ? -2.784 0.696 -10.523 1.00 96.62 100 LEU A CA 1
ATOM 821 C C . LEU A 1 100 ? -2.256 1.872 -9.690 1.00 96.62 100 LEU A C 1
ATOM 823 O O . LEU A 1 100 ? -2.712 2.056 -8.564 1.00 96.62 100 LEU A O 1
ATOM 827 N N . ILE A 1 101 ? -1.387 2.723 -10.241 1.00 97.56 101 ILE A N 1
ATOM 828 C CA . ILE A 1 101 ? -0.888 3.932 -9.563 1.00 97.56 101 ILE A CA 1
ATOM 829 C C . ILE A 1 101 ? -2.044 4.839 -9.154 1.00 97.56 101 ILE A C 1
ATOM 831 O O . ILE A 1 101 ? -2.114 5.248 -7.996 1.00 97.56 101 ILE A O 1
ATOM 835 N N . ALA A 1 102 ? -2.973 5.125 -10.068 1.00 97.81 102 ALA A N 1
ATOM 836 C CA . ALA A 1 102 ? -4.130 5.961 -9.775 1.00 97.81 102 ALA A CA 1
ATOM 837 C C . ALA A 1 102 ? -4.976 5.372 -8.632 1.00 97.81 102 ALA A C 1
ATOM 839 O O . ALA A 1 102 ? -5.378 6.099 -7.723 1.00 97.81 102 ALA A O 1
ATOM 840 N N . SER A 1 103 ? -5.184 4.050 -8.626 1.00 95.94 103 SER A N 1
ATOM 841 C CA . SER A 1 103 ? -5.914 3.361 -7.556 1.00 95.94 103 SER A CA 1
ATOM 842 C C . SER A 1 103 ? -5.185 3.425 -6.209 1.00 95.94 103 SER A C 1
ATOM 844 O O . SER A 1 103 ? -5.815 3.686 -5.186 1.00 95.94 103 SER A O 1
ATOM 846 N N . VAL A 1 104 ? -3.856 3.280 -6.199 1.00 96.75 104 VAL A N 1
ATOM 847 C CA . VAL A 1 104 ? -3.025 3.373 -4.991 1.00 96.75 104 VAL A CA 1
ATOM 848 C C . VAL A 1 104 ? -3.018 4.788 -4.433 1.00 96.75 104 VAL A C 1
ATOM 850 O O . VAL A 1 104 ? -3.173 4.966 -3.228 1.00 96.75 104 VAL A O 1
ATOM 853 N N . LEU A 1 105 ? -2.878 5.803 -5.289 1.00 97.12 105 LEU A N 1
ATOM 854 C CA . LEU A 1 105 ? -2.945 7.203 -4.872 1.00 97.12 105 LEU A CA 1
ATOM 855 C C . LEU A 1 105 ? -4.323 7.539 -4.293 1.00 97.12 105 LEU A C 1
ATOM 857 O O . LEU A 1 105 ? -4.407 8.194 -3.254 1.00 97.12 105 LEU A O 1
ATOM 861 N N . LEU A 1 106 ? -5.398 7.035 -4.905 1.00 96.88 106 LEU A N 1
ATOM 862 C CA . LEU A 1 106 ? -6.744 7.170 -4.359 1.00 96.88 106 LEU A CA 1
ATOM 863 C C . LEU A 1 106 ? -6.857 6.496 -2.982 1.00 96.88 106 LEU A C 1
ATOM 865 O O . LEU A 1 106 ? -7.337 7.127 -2.044 1.00 96.88 106 LEU A O 1
ATOM 869 N N . LEU A 1 107 ? -6.379 5.257 -2.824 1.00 95.81 107 LEU A N 1
ATOM 870 C CA . LEU A 1 107 ? -6.378 4.557 -1.533 1.00 95.81 107 LEU A CA 1
ATOM 871 C C . LEU A 1 107 ? -5.555 5.300 -0.476 1.00 95.81 107 LEU A C 1
ATOM 873 O O . LEU A 1 107 ? -6.026 5.453 0.650 1.00 95.81 107 LEU A O 1
ATOM 877 N N . LEU A 1 108 ? -4.376 5.819 -0.831 1.00 96.56 108 LEU A N 1
ATOM 878 C CA . LEU A 1 108 ? -3.551 6.643 0.054 1.00 96.56 108 LEU A CA 1
ATOM 879 C C . LEU A 1 108 ? -4.313 7.877 0.532 1.00 96.56 108 LEU A C 1
ATOM 881 O O . LEU A 1 108 ? -4.315 8.145 1.729 1.00 96.56 108 LEU A O 1
ATOM 885 N N . LEU A 1 109 ? -4.999 8.593 -0.363 1.00 97.38 109 LEU A N 1
ATOM 886 C CA . LEU A 1 109 ? -5.803 9.762 -0.001 1.00 97.38 109 LEU A CA 1
ATOM 887 C C . LEU A 1 109 ? -6.999 9.384 0.883 1.00 97.38 109 LEU A C 1
ATOM 889 O O . LEU A 1 109 ? -7.233 10.022 1.910 1.00 97.38 109 LEU A O 1
ATOM 893 N N . LEU A 1 110 ? -7.734 8.326 0.534 1.00 96.50 110 LEU A N 1
ATOM 894 C CA . LEU A 1 110 ? -8.880 7.854 1.317 1.00 96.50 110 LEU A CA 1
ATOM 895 C C . LEU A 1 110 ? -8.458 7.398 2.722 1.00 96.50 110 LEU A C 1
ATOM 897 O O . LEU A 1 110 ? -9.148 7.710 3.697 1.00 96.50 110 LEU A O 1
ATOM 901 N N . ASN A 1 111 ? -7.315 6.714 2.832 1.00 95.69 111 ASN A N 1
ATOM 902 C CA . ASN A 1 111 ? -6.703 6.324 4.101 1.00 95.69 111 ASN A CA 1
ATOM 903 C C . ASN A 1 111 ? -6.188 7.530 4.882 1.00 95.69 111 ASN A C 1
ATOM 905 O O . ASN A 1 111 ? -6.430 7.621 6.079 1.00 95.69 111 ASN A O 1
ATOM 909 N N . PHE A 1 112 ? -5.530 8.479 4.219 1.00 96.69 112 PHE A N 1
ATOM 910 C CA . PHE A 1 112 ? -5.001 9.677 4.858 1.00 96.69 112 PHE A CA 1
ATOM 911 C C . PHE A 1 112 ? -6.111 10.558 5.437 1.00 96.69 112 PHE A C 1
ATOM 913 O O . PHE A 1 112 ? -5.957 11.097 6.526 1.00 96.69 112 PHE A O 1
ATOM 920 N N . TYR A 1 113 ? -7.244 10.709 4.751 1.00 97.00 113 TYR A N 1
ATOM 921 C CA . TYR A 1 113 ? -8.359 11.539 5.226 1.00 97.00 113 TYR A CA 1
ATOM 922 C C . TYR A 1 113 ? -9.412 10.776 6.040 1.00 97.00 113 TYR A C 1
ATOM 924 O O . TYR A 1 113 ? -10.391 11.384 6.469 1.00 97.00 113 TYR A O 1
ATOM 932 N N . HIS A 1 114 ? -9.240 9.468 6.258 1.00 95.44 114 HIS A N 1
ATOM 933 C CA . HIS A 1 114 ? -10.260 8.597 6.860 1.00 95.44 114 HIS A CA 1
ATOM 934 C C . HIS A 1 114 ? -11.639 8.749 6.188 1.00 95.44 114 HIS A C 1
ATOM 936 O O . HIS A 1 114 ? -12.678 8.741 6.851 1.00 95.44 114 HIS A O 1
ATOM 942 N N . ALA A 1 115 ? -11.647 8.912 4.861 1.00 96.44 115 ALA A N 1
ATOM 943 C CA . ALA A 1 115 ? -12.826 9.333 4.103 1.00 96.44 115 ALA A CA 1
ATOM 944 C C . ALA A 1 115 ? -13.930 8.262 4.030 1.00 96.44 115 ALA A C 1
ATOM 946 O O . ALA A 1 115 ? -15.086 8.575 3.753 1.00 96.44 115 ALA A O 1
ATOM 947 N N . LEU A 1 116 ? -13.590 6.995 4.285 1.00 94.88 116 LEU A N 1
ATOM 948 C CA . LEU A 1 116 ? -14.520 5.870 4.227 1.00 94.88 116 LEU A CA 1
ATOM 949 C C . LEU A 1 116 ? -14.769 5.248 5.612 1.00 94.88 116 LEU A C 1
ATOM 951 O O . LEU A 1 116 ? -13.925 5.308 6.505 1.00 94.88 116 LEU A O 1
ATOM 955 N N . PRO A 1 117 ? -15.916 4.582 5.824 1.00 93.38 117 PRO A N 1
ATOM 956 C CA . PRO A 1 117 ? -16.160 3.827 7.046 1.00 93.38 117 PRO A CA 1
ATOM 957 C C . PRO A 1 117 ? -15.069 2.781 7.316 1.00 93.38 117 PRO A C 1
ATOM 959 O O . PRO A 1 117 ? -14.685 2.018 6.429 1.00 93.38 117 PRO A O 1
ATOM 962 N N . LYS A 1 118 ? -14.649 2.649 8.582 1.00 89.75 118 LYS A N 1
ATOM 963 C CA . LYS A 1 118 ? -13.610 1.688 9.022 1.00 89.75 118 LYS A CA 1
ATOM 964 C C . LYS A 1 118 ? -13.829 0.251 8.538 1.00 89.75 118 LYS A C 1
ATOM 966 O O . LYS A 1 118 ? -12.865 -0.481 8.341 1.00 89.75 118 LYS A O 1
ATOM 971 N N . GLY A 1 119 ? -15.085 -0.181 8.407 1.00 89.00 119 GLY A N 1
ATOM 972 C CA . GLY A 1 119 ? -15.418 -1.519 7.913 1.00 89.00 119 GLY A CA 1
ATOM 973 C C . GLY A 1 119 ? -15.009 -1.722 6.455 1.00 89.00 119 GLY A C 1
ATOM 974 O O . GLY A 1 119 ? -14.421 -2.748 6.138 1.00 89.00 119 GLY A O 1
ATOM 975 N N . ILE A 1 120 ? -15.262 -0.717 5.615 1.00 91.00 120 ILE A N 1
ATOM 976 C CA . ILE A 1 120 ? -14.915 -0.714 4.191 1.00 91.00 120 ILE A CA 1
ATOM 977 C C . ILE A 1 120 ? -13.392 -0.652 4.038 1.00 91.00 120 ILE A C 1
ATOM 979 O O . ILE A 1 120 ? -12.811 -1.490 3.354 1.00 91.00 120 ILE A O 1
ATOM 983 N N . MET A 1 121 ? -12.723 0.244 4.771 1.00 90.12 121 MET A N 1
ATOM 984 C CA . MET A 1 121 ? -11.263 0.385 4.667 1.00 90.12 121 MET A CA 1
ATOM 985 C C . MET A 1 121 ? -10.487 -0.817 5.175 1.00 90.12 121 MET A C 1
ATOM 987 O O . MET A 1 121 ? -9.440 -1.149 4.633 1.00 90.12 121 MET A O 1
ATOM 991 N N . ARG A 1 122 ? -11.022 -1.551 6.154 1.00 87.75 122 ARG A N 1
ATOM 992 C CA . ARG A 1 122 ? -10.406 -2.813 6.575 1.00 87.75 122 ARG A CA 1
ATOM 993 C C . ARG A 1 122 ? -10.396 -3.864 5.460 1.00 87.75 122 ARG A C 1
ATOM 995 O O . ARG A 1 122 ? -9.546 -4.744 5.493 1.00 87.75 122 ARG A O 1
ATOM 1002 N N . VAL A 1 123 ? -11.349 -3.810 4.529 1.00 88.88 123 VAL A N 1
ATOM 1003 C CA . VAL A 1 123 ? -11.403 -4.737 3.393 1.00 88.88 123 VAL A CA 1
ATOM 1004 C C . VAL A 1 123 ? -10.465 -4.266 2.286 1.00 88.88 123 VAL A C 1
ATOM 1006 O O . VAL A 1 123 ? -9.603 -5.034 1.884 1.00 88.88 123 VAL A O 1
ATOM 1009 N N . PHE A 1 124 ? -10.596 -3.013 1.840 1.00 88.56 124 PHE A N 1
ATOM 1010 C CA . PHE A 1 124 ? -9.846 -2.484 0.689 1.00 88.56 124 PHE A CA 1
ATOM 1011 C C . PHE A 1 124 ? -8.394 -2.098 0.981 1.00 88.56 124 PHE A C 1
ATOM 1013 O O . PHE A 1 124 ? -7.611 -1.959 0.056 1.00 88.56 124 PHE A O 1
ATOM 1020 N N . SER A 1 125 ? -8.027 -1.916 2.245 1.00 87.56 125 SER A N 1
ATOM 1021 C CA . SER A 1 125 ? -6.645 -1.641 2.670 1.00 87.56 125 SER A CA 1
ATOM 1022 C C . SER A 1 125 ? -6.191 -2.625 3.748 1.00 87.56 125 SER A C 1
ATOM 1024 O O . SER A 1 125 ? -5.303 -2.359 4.564 1.00 87.56 125 SER A O 1
ATOM 1026 N N . GLY A 1 126 ? -6.864 -3.777 3.799 1.00 88.75 126 GLY A N 1
ATOM 1027 C CA . GLY A 1 126 ? -6.389 -4.923 4.551 1.00 88.75 126 GLY A CA 1
ATOM 1028 C C . GLY A 1 126 ? -5.140 -5.494 3.888 1.00 88.75 126 GLY A C 1
ATOM 1029 O O . GLY A 1 126 ? -5.010 -5.459 2.667 1.00 88.75 126 GLY A O 1
ATOM 1030 N N . PHE A 1 127 ? -4.257 -6.079 4.699 1.00 88.69 127 PHE A N 1
ATOM 1031 C CA . PHE A 1 127 ? -3.049 -6.759 4.221 1.00 88.69 127 PHE A CA 1
ATOM 1032 C C . PHE A 1 127 ? -3.368 -7.757 3.095 1.00 88.69 127 PHE A C 1
ATOM 1034 O O . PHE A 1 127 ? -2.615 -7.901 2.149 1.00 88.69 127 PHE A O 1
ATOM 1041 N N . GLU A 1 128 ? -4.513 -8.434 3.142 1.00 90.56 128 GLU A N 1
ATOM 1042 C CA . GLU A 1 128 ? -4.841 -9.437 2.128 1.00 90.56 128 GLU A CA 1
ATOM 1043 C C . GLU A 1 128 ? -5.105 -8.808 0.761 1.00 90.56 128 GLU A C 1
ATOM 1045 O O . GLU A 1 128 ? -4.633 -9.327 -0.244 1.00 90.56 128 GLU A O 1
ATOM 1050 N N . PHE A 1 129 ? -5.834 -7.691 0.722 1.00 93.06 129 PHE A N 1
ATOM 1051 C CA . PHE A 1 129 ? -6.177 -7.024 -0.530 1.00 93.06 129 PHE A CA 1
ATOM 1052 C C . PHE A 1 129 ? -4.915 -6.513 -1.228 1.00 93.06 129 PHE A C 1
ATOM 1054 O O . PHE A 1 129 ? -4.667 -6.869 -2.378 1.00 93.06 129 PHE A O 1
ATOM 1061 N N . ASP A 1 130 ? -4.086 -5.758 -0.502 1.00 92.19 130 ASP A N 1
ATOM 1062 C CA . ASP A 1 130 ? -2.902 -5.113 -1.071 1.00 92.19 130 ASP A CA 1
ATOM 1063 C C . ASP A 1 130 ? -1.849 -6.139 -1.518 1.00 92.19 130 ASP A C 1
ATOM 1065 O O . ASP A 1 130 ? -1.268 -5.994 -2.592 1.00 92.19 130 ASP A O 1
ATOM 1069 N N . TYR A 1 131 ? -1.641 -7.225 -0.763 1.00 94.38 131 TYR A N 1
ATOM 1070 C CA . TYR A 1 131 ? -0.653 -8.249 -1.124 1.00 94.38 131 TYR A CA 1
ATOM 1071 C C . TYR A 1 131 ? -1.116 -9.149 -2.275 1.00 94.38 131 TYR A C 1
ATOM 1073 O O . TYR A 1 131 ? -0.305 -9.495 -3.135 1.00 94.38 131 TYR A O 1
ATOM 1081 N N . ILE A 1 132 ? -2.403 -9.516 -2.330 1.00 95.69 132 ILE A N 1
ATOM 1082 C CA . ILE A 1 132 ? -2.947 -10.268 -3.472 1.00 95.69 132 ILE A CA 1
ATOM 1083 C C . ILE A 1 132 ? -2.876 -9.402 -4.734 1.00 95.69 132 ILE A C 1
ATOM 1085 O O . ILE A 1 132 ? -2.429 -9.877 -5.779 1.00 95.69 132 ILE A O 1
ATOM 1089 N N . LEU A 1 133 ? -3.269 -8.127 -4.636 1.00 95.81 133 LEU A N 1
ATOM 1090 C CA . LEU A 1 133 ? -3.217 -7.191 -5.754 1.00 95.81 133 LEU A CA 1
ATOM 1091 C C . LEU A 1 133 ? -1.779 -6.977 -6.244 1.00 95.81 133 LEU A C 1
ATOM 1093 O O . LEU A 1 133 ? -1.536 -7.040 -7.447 1.00 95.81 133 LEU A O 1
ATOM 1097 N N . ALA A 1 134 ? -0.822 -6.806 -5.327 1.00 95.44 134 ALA A N 1
ATOM 1098 C CA . ALA A 1 134 ? 0.600 -6.714 -5.644 1.00 95.44 134 ALA A CA 1
ATOM 1099 C C . ALA A 1 134 ? 1.110 -7.949 -6.397 1.00 95.44 134 ALA A C 1
ATOM 1101 O O . ALA A 1 134 ? 1.728 -7.820 -7.453 1.00 95.44 134 ALA A O 1
ATOM 1102 N N . TYR A 1 135 ? 0.829 -9.146 -5.875 1.00 96.50 135 TYR A N 1
ATOM 1103 C CA . TYR A 1 135 ? 1.244 -10.404 -6.493 1.00 96.50 135 TYR A CA 1
ATOM 1104 C C . TYR A 1 135 ? 0.690 -10.555 -7.914 1.00 96.50 135 TYR A C 1
ATOM 1106 O O . TYR A 1 135 ? 1.428 -10.908 -8.837 1.00 96.50 135 TYR A O 1
ATOM 1114 N N . ILE A 1 136 ? -0.595 -10.249 -8.105 1.00 96.69 136 ILE A N 1
ATOM 1115 C CA . ILE A 1 136 ? -1.246 -10.329 -9.413 1.00 96.69 136 ILE A CA 1
ATOM 1116 C C . ILE A 1 136 ? -0.668 -9.294 -10.374 1.00 96.69 136 ILE A C 1
ATOM 1118 O O . ILE A 1 136 ? -0.346 -9.655 -11.500 1.00 96.69 136 ILE A O 1
ATOM 1122 N N . ALA A 1 137 ? -0.483 -8.044 -9.946 1.00 96.12 137 ALA A N 1
ATOM 1123 C CA . ALA A 1 137 ? 0.091 -6.999 -10.790 1.00 96.12 137 ALA A CA 1
ATOM 1124 C C . ALA A 1 137 ? 1.510 -7.360 -11.260 1.00 96.12 137 ALA A C 1
ATOM 1126 O O . ALA A 1 137 ? 1.809 -7.271 -12.449 1.00 96.12 137 ALA A O 1
ATOM 1127 N N . ILE A 1 138 ? 2.357 -7.842 -10.343 1.00 95.31 138 ILE A N 1
ATOM 1128 C CA . ILE A 1 138 ? 3.704 -8.331 -10.664 1.00 95.31 138 ILE A CA 1
ATOM 1129 C C . ILE A 1 138 ? 3.634 -9.478 -11.670 1.00 95.31 138 ILE A C 1
ATOM 1131 O O . ILE A 1 138 ? 4.320 -9.443 -12.688 1.00 95.31 138 ILE A O 1
ATOM 1135 N N . SER A 1 139 ? 2.782 -10.471 -11.415 1.00 95.25 139 SER A N 1
ATOM 1136 C CA . SER A 1 139 ? 2.659 -11.639 -12.289 1.00 95.25 139 SER A CA 1
ATOM 1137 C C . SER A 1 139 ? 2.182 -11.245 -13.688 1.00 95.25 139 SER A C 1
ATOM 1139 O O . SER A 1 139 ? 2.773 -11.672 -14.674 1.00 95.25 139 SER A O 1
ATOM 1141 N N . LEU A 1 140 ? 1.159 -10.389 -13.779 1.00 94.19 140 LEU A N 1
ATOM 1142 C CA . LEU A 1 140 ? 0.581 -9.923 -15.040 1.00 94.19 140 LEU A CA 1
ATOM 1143 C C . LEU A 1 140 ? 1.574 -9.165 -15.917 1.00 94.19 140 LEU A C 1
ATOM 1145 O O . LEU A 1 140 ? 1.522 -9.310 -17.129 1.00 94.19 140 LEU A O 1
ATOM 1149 N N . ILE A 1 141 ? 2.431 -8.338 -15.319 1.00 93.69 141 ILE A N 1
ATOM 1150 C CA . ILE A 1 141 ? 3.308 -7.435 -16.074 1.00 93.69 141 ILE A CA 1
ATOM 1151 C C . ILE A 1 141 ? 4.662 -8.083 -16.366 1.00 93.69 141 ILE A C 1
ATOM 1153 O O . ILE A 1 141 ? 5.220 -7.888 -17.44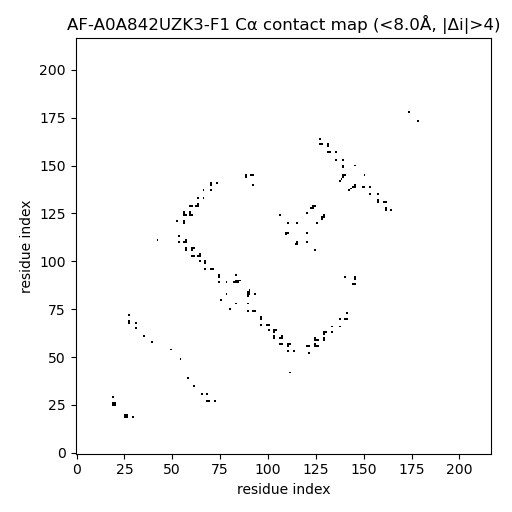4 1.00 93.69 141 ILE A O 1
ATOM 1157 N N . ILE A 1 142 ? 5.214 -8.832 -15.407 1.00 93.56 142 ILE A N 1
ATOM 1158 C CA . ILE A 1 142 ? 6.573 -9.373 -15.524 1.00 93.56 142 ILE A CA 1
ATOM 1159 C C . ILE A 1 142 ? 6.583 -10.723 -16.239 1.00 93.56 142 ILE A C 1
ATOM 1161 O O . ILE A 1 142 ? 7.483 -10.975 -17.039 1.00 93.56 142 ILE A O 1
ATOM 1165 N N . LEU A 1 143 ? 5.617 -11.600 -15.949 1.00 92.75 143 LEU A N 1
ATOM 1166 C CA . LEU A 1 143 ? 5.699 -13.012 -16.339 1.00 92.75 143 LEU A CA 1
ATOM 1167 C C . LEU A 1 143 ? 4.935 -13.352 -17.619 1.00 92.75 143 LEU A C 1
ATOM 1169 O O . LEU A 1 143 ? 5.229 -14.373 -18.236 1.00 92.75 143 LEU A O 1
ATOM 1173 N N . PHE A 1 144 ? 3.959 -12.537 -18.010 1.00 93.69 144 PHE A N 1
ATOM 1174 C CA . PHE A 1 144 ? 3.040 -12.869 -19.093 1.00 93.69 144 PHE A CA 1
ATOM 1175 C C . PHE A 1 144 ? 2.809 -11.679 -20.022 1.00 93.69 144 PHE A C 1
ATOM 1177 O O . PHE A 1 144 ? 2.893 -10.526 -19.607 1.00 93.69 144 PHE A O 1
ATOM 1184 N N . ASP A 1 145 ? 2.456 -11.970 -21.272 1.00 91.62 145 ASP A N 1
ATOM 1185 C CA . ASP A 1 145 ? 1.918 -10.959 -22.174 1.00 91.62 145 ASP A CA 1
ATOM 1186 C C . ASP A 1 145 ? 0.434 -10.743 -21.873 1.00 91.62 145 ASP A C 1
ATOM 1188 O O . ASP A 1 145 ? -0.368 -11.689 -21.824 1.00 91.62 145 ASP A O 1
ATOM 1192 N N . ILE A 1 146 ? 0.074 -9.482 -21.645 1.00 92.06 146 ILE A N 1
ATOM 1193 C CA . ILE A 1 146 ? -1.282 -9.104 -21.264 1.00 92.06 146 ILE A CA 1
ATOM 1194 C C . ILE A 1 146 ? -2.236 -9.446 -22.407 1.00 92.06 146 ILE A C 1
ATOM 1196 O O . ILE A 1 146 ? -1.995 -9.171 -23.575 1.00 92.06 146 ILE A O 1
ATOM 1200 N N . ASN A 1 147 ? -3.321 -10.127 -22.053 1.00 93.12 147 ASN A N 1
ATOM 1201 C CA . ASN A 1 147 ? -4.419 -10.427 -22.954 1.00 93.12 147 ASN A CA 1
ATOM 1202 C C . ASN A 1 147 ? -5.715 -10.561 -22.146 1.00 93.12 147 ASN A C 1
ATOM 1204 O O . ASN A 1 147 ? -5.703 -10.739 -20.923 1.00 93.12 147 ASN A O 1
ATOM 1208 N N . ARG A 1 14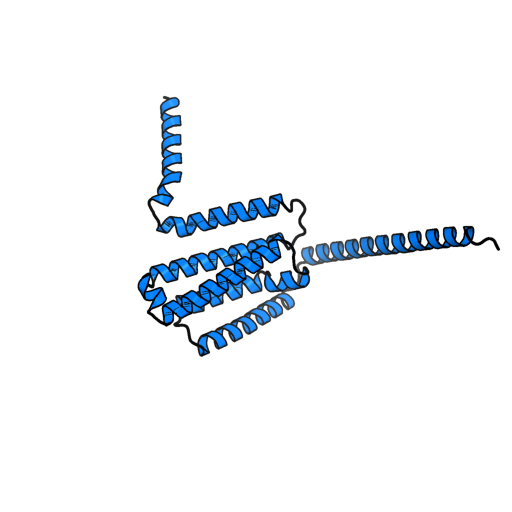8 ? -6.862 -10.509 -22.828 1.00 92.31 148 ARG A N 1
ATOM 1209 C CA . ARG A 1 148 ? -8.179 -10.550 -22.175 1.00 92.31 148 ARG A CA 1
ATOM 1210 C C . ARG A 1 148 ? -8.389 -11.802 -21.315 1.00 92.31 148 ARG A C 1
ATOM 1212 O O . ARG A 1 148 ? -8.977 -11.699 -20.240 1.00 92.31 148 ARG A O 1
ATOM 1219 N N . HIS A 1 149 ? -7.928 -12.968 -21.768 1.00 95.12 149 HIS A N 1
ATOM 1220 C CA . HIS A 1 149 ? -8.081 -14.216 -21.017 1.00 95.12 149 HIS A CA 1
ATOM 1221 C C . HIS A 1 149 ? -7.268 -14.186 -19.724 1.00 95.12 149 HIS A C 1
ATOM 1223 O O . HIS A 1 149 ? -7.778 -14.573 -18.674 1.00 95.12 149 HIS A O 1
ATOM 1229 N N . LEU A 1 150 ? -6.049 -13.651 -19.782 1.00 94.19 150 LEU A N 1
ATOM 1230 C CA . LEU A 1 150 ? -5.188 -13.475 -18.624 1.00 94.19 150 LEU A CA 1
ATOM 1231 C C . LEU A 1 150 ? -5.789 -12.487 -17.612 1.00 94.19 150 LEU A C 1
ATOM 1233 O O . LEU A 1 150 ? -5.763 -12.764 -16.418 1.00 94.19 150 LEU A O 1
ATOM 1237 N N . LEU A 1 151 ? -6.395 -11.383 -18.064 1.00 93.38 151 LEU A N 1
ATOM 1238 C CA . LEU A 1 151 ? -7.079 -10.436 -17.170 1.00 93.38 151 LEU A CA 1
ATOM 1239 C C . LEU A 1 151 ? -8.272 -11.082 -16.448 1.00 93.38 151 LEU A C 1
ATOM 1241 O O . LEU A 1 151 ? -8.457 -10.877 -15.248 1.00 93.38 151 LEU A O 1
ATOM 1245 N N . ILE A 1 152 ? -9.057 -11.906 -17.152 1.00 96.19 152 ILE A N 1
ATOM 1246 C CA . ILE A 1 152 ? -10.152 -12.678 -16.544 1.00 96.19 152 ILE A CA 1
ATOM 1247 C C . ILE A 1 152 ? -9.594 -13.695 -15.539 1.00 96.19 152 ILE A C 1
ATOM 1249 O O . ILE A 1 152 ? -10.105 -13.797 -14.423 1.00 96.19 152 ILE A O 1
ATOM 1253 N N . ALA A 1 153 ? -8.528 -14.415 -15.899 1.00 96.75 153 ALA A N 1
ATOM 1254 C CA . ALA A 1 153 ? -7.874 -15.376 -15.015 1.00 96.75 153 ALA A CA 1
ATOM 1255 C C . ALA A 1 153 ? -7.308 -14.704 -13.754 1.00 96.75 153 ALA A C 1
ATOM 1257 O O . ALA A 1 153 ? -7.485 -15.224 -12.656 1.00 96.75 153 ALA A O 1
ATOM 1258 N N . ALA A 1 154 ? -6.705 -13.523 -13.885 1.00 95.38 154 ALA A N 1
ATOM 1259 C CA . ALA A 1 154 ? -6.222 -12.723 -12.767 1.00 95.38 154 ALA A CA 1
ATOM 1260 C C . ALA A 1 154 ? -7.362 -12.263 -11.848 1.00 95.38 154 ALA A C 1
ATOM 1262 O O . ALA A 1 154 ? -7.239 -12.364 -10.629 1.00 95.38 154 ALA A O 1
ATOM 1263 N N . ALA A 1 155 ? -8.495 -11.826 -12.404 1.00 96.25 155 ALA A N 1
ATOM 1264 C CA . ALA A 1 155 ? -9.669 -11.471 -11.607 1.00 96.25 155 ALA A CA 1
ATOM 1265 C C . ALA A 1 155 ? -10.233 -12.682 -10.839 1.00 96.25 155 ALA A C 1
ATOM 1267 O O . ALA A 1 155 ? -10.552 -12.576 -9.654 1.00 96.25 155 ALA A O 1
ATOM 1268 N N . LEU A 1 156 ? -10.305 -13.853 -11.478 1.00 97.50 156 LEU A N 1
ATOM 1269 C CA . LEU A 1 156 ? -10.710 -15.097 -10.817 1.00 97.50 156 LEU A CA 1
ATOM 1270 C C . LEU A 1 156 ? -9.718 -15.506 -9.723 1.00 97.50 156 LEU A C 1
ATOM 1272 O O . LEU A 1 156 ? -10.134 -15.844 -8.615 1.00 97.50 156 LEU A O 1
ATOM 1276 N N . LEU A 1 157 ? -8.415 -15.426 -10.002 1.00 96.56 157 LEU A N 1
ATOM 1277 C CA . LEU A 1 157 ? -7.363 -15.722 -9.034 1.00 96.56 157 LEU A CA 1
ATOM 1278 C C . LEU A 1 157 ? -7.444 -14.791 -7.823 1.00 96.56 157 LEU A C 1
ATOM 1280 O O . LEU A 1 157 ? -7.360 -15.265 -6.691 1.00 96.56 157 LEU A O 1
ATOM 1284 N N . PHE A 1 158 ? -7.683 -13.495 -8.045 1.00 96.25 158 PHE A N 1
ATOM 1285 C CA . PHE A 1 158 ? -7.906 -12.525 -6.976 1.00 96.25 158 PHE A CA 1
ATOM 1286 C C . PHE A 1 158 ? -9.043 -12.977 -6.056 1.00 96.25 158 PHE A C 1
ATOM 1288 O O . PHE A 1 158 ? -8.875 -13.039 -4.839 1.00 96.25 158 PHE A O 1
ATOM 1295 N N . ILE A 1 159 ? -10.190 -13.343 -6.638 1.00 96.69 159 ILE A N 1
ATOM 1296 C CA . ILE A 1 159 ? -11.369 -13.798 -5.894 1.00 96.69 159 ILE A CA 1
ATOM 1297 C C . ILE A 1 159 ? -11.048 -15.068 -5.092 1.00 96.69 159 ILE A C 1
ATOM 1299 O O . ILE A 1 159 ? -11.355 -15.136 -3.900 1.00 96.69 159 ILE A O 1
ATOM 1303 N N . ILE A 1 160 ? -10.394 -16.053 -5.715 1.00 97.69 160 ILE A N 1
ATOM 1304 C CA . ILE A 1 160 ? -10.016 -17.320 -5.072 1.00 97.69 160 ILE A CA 1
ATOM 1305 C C . ILE A 1 160 ? -9.066 -17.072 -3.898 1.00 97.69 160 ILE A C 1
ATOM 1307 O O . ILE A 1 160 ? -9.335 -17.530 -2.786 1.00 97.69 160 ILE A O 1
ATOM 1311 N N . MET A 1 161 ? -7.982 -16.322 -4.113 1.00 96.94 161 MET A N 1
ATOM 1312 C CA . MET A 1 161 ? -7.016 -15.992 -3.063 1.00 96.94 161 MET A CA 1
ATOM 1313 C C . MET A 1 161 ? -7.676 -15.198 -1.935 1.00 96.94 161 MET A C 1
ATOM 1315 O O . MET A 1 161 ? -7.441 -15.476 -0.757 1.00 96.94 161 MET A O 1
ATOM 1319 N N . PHE A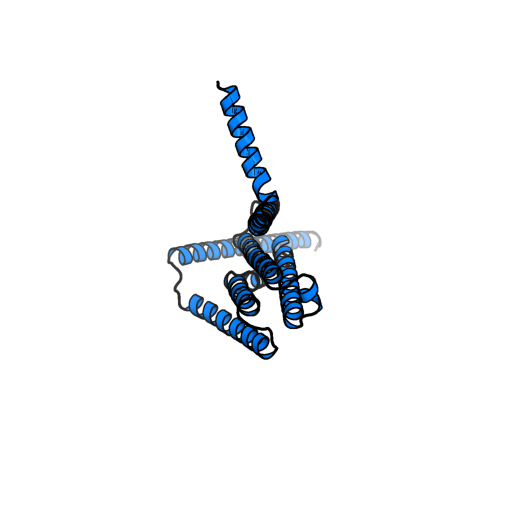 1 162 ? -8.554 -14.251 -2.271 1.00 95.50 162 PHE A N 1
ATOM 1320 C CA . PHE A 1 162 ? -9.287 -13.481 -1.278 1.00 95.50 162 PHE A CA 1
ATOM 1321 C C . PHE A 1 162 ? -10.130 -14.406 -0.396 1.00 95.50 162 PHE A C 1
ATOM 1323 O O . PHE A 1 162 ? -9.983 -14.383 0.825 1.00 95.50 162 PHE A O 1
ATOM 1330 N N . PHE A 1 163 ? -10.949 -15.287 -0.976 1.00 96.25 163 PHE A N 1
ATOM 1331 C CA . PHE A 1 163 ? -11.743 -16.236 -0.192 1.00 96.25 163 PHE A CA 1
ATOM 1332 C C . PHE A 1 163 ? -10.888 -17.227 0.600 1.00 96.25 163 PHE A C 1
ATOM 1334 O O . PHE A 1 163 ? -11.224 -17.522 1.750 1.00 96.25 163 PHE A O 1
ATOM 1341 N N . LEU A 1 164 ? -9.765 -17.685 0.045 1.00 96.81 164 LEU A N 1
ATOM 1342 C CA . LEU A 1 164 ? -8.825 -18.556 0.745 1.00 96.81 164 LEU A CA 1
ATOM 1343 C C . LEU A 1 164 ? -8.288 -17.884 2.015 1.00 96.81 164 LEU A C 1
ATOM 1345 O O . LEU A 1 164 ? -8.315 -18.488 3.086 1.00 96.81 164 LEU A O 1
ATOM 1349 N N . THR A 1 165 ? -7.879 -16.614 1.945 1.00 94.50 165 THR A N 1
ATOM 1350 C CA . THR A 1 165 ? -7.423 -15.884 3.142 1.00 94.50 165 THR A CA 1
ATOM 1351 C C . THR A 1 165 ? -8.537 -15.715 4.179 1.00 94.50 165 THR A C 1
ATOM 1353 O O . THR A 1 165 ? -8.287 -15.847 5.380 1.00 94.50 165 THR A O 1
ATOM 1356 N N . GLN A 1 166 ? -9.788 -15.495 3.751 1.00 94.00 166 GLN A N 1
ATOM 1357 C CA . GLN A 1 166 ? -10.932 -15.442 4.670 1.00 94.00 166 GLN A CA 1
ATOM 1358 C C . GLN A 1 166 ? -11.198 -16.795 5.338 1.00 94.00 166 GLN A C 1
ATOM 1360 O O . GLN A 1 166 ? -11.528 -16.836 6.526 1.00 94.00 166 GLN A O 1
ATOM 1365 N N . LEU A 1 167 ? -11.043 -17.898 4.602 1.00 96.06 167 LEU A N 1
ATOM 1366 C CA . LEU A 1 167 ? -11.166 -19.250 5.140 1.00 96.06 167 LEU A CA 1
ATOM 1367 C C . LEU A 1 167 ? -10.065 -19.527 6.169 1.00 96.06 167 LEU A C 1
ATOM 1369 O O . LEU A 1 167 ? -10.370 -19.928 7.291 1.00 96.06 167 LEU A O 1
ATOM 1373 N N . LEU A 1 168 ? -8.807 -19.222 5.840 1.00 96.06 168 LEU A N 1
ATOM 1374 C CA . LEU A 1 168 ? -7.672 -19.387 6.752 1.00 96.06 168 LEU A CA 1
ATOM 1375 C C . LEU A 1 168 ? -7.872 -18.604 8.056 1.00 96.06 168 LEU A C 1
ATOM 1377 O O . LEU A 1 168 ? -7.703 -19.159 9.138 1.00 96.06 168 LEU A O 1
ATOM 1381 N N . LYS A 1 169 ? -8.339 -17.352 7.985 1.00 91.94 169 LYS A N 1
ATOM 1382 C CA . LYS A 1 169 ? -8.666 -16.545 9.178 1.00 91.94 169 LYS A CA 1
ATOM 1383 C C . LYS A 1 169 ? -9.751 -17.153 10.064 1.00 91.94 169 LYS A C 1
ATOM 1385 O O . LYS A 1 169 ? -9.790 -16.858 11.257 1.00 91.94 169 LYS A O 1
ATOM 1390 N N . ARG A 1 170 ? -10.674 -17.930 9.488 1.00 95.44 170 ARG A N 1
ATOM 1391 C CA . ARG A 1 170 ? -11.722 -18.631 10.243 1.00 95.44 170 ARG A CA 1
ATOM 1392 C C . ARG A 1 170 ? -11.199 -19.916 10.876 1.00 95.44 170 ARG A C 1
ATOM 1394 O O . ARG A 1 170 ? -11.628 -20.241 11.977 1.00 95.44 170 ARG A O 1
ATOM 1401 N N . LEU A 1 171 ? -10.295 -20.616 10.192 1.00 97.44 171 LEU A N 1
ATOM 1402 C CA . LEU A 1 171 ? -9.712 -21.873 10.659 1.00 97.44 171 LEU A CA 1
ATOM 1403 C C . LEU A 1 171 ? -8.658 -21.664 11.749 1.00 97.44 171 LEU A C 1
ATOM 1405 O O . LEU A 1 171 ? -8.592 -22.455 12.684 1.00 97.44 171 LEU A O 1
ATOM 1409 N N . VAL A 1 172 ? -7.855 -20.600 11.662 1.00 96.69 172 VAL A N 1
ATOM 1410 C CA . VAL A 1 172 ? -6.817 -20.309 12.657 1.00 96.69 172 VAL A CA 1
ATOM 1411 C C . VAL A 1 172 ? -7.468 -19.753 13.933 1.00 96.69 172 VAL A C 1
ATOM 1413 O O . VAL A 1 172 ? -8.010 -18.640 13.919 1.00 96.69 172 VAL A O 1
ATOM 1416 N N . PRO A 1 173 ? -7.429 -20.486 15.064 1.00 94.31 173 PRO A N 1
ATOM 1417 C CA . PRO A 1 173 ? -8.028 -20.016 16.300 1.00 94.31 173 PRO A CA 1
ATOM 1418 C C . PRO A 1 173 ? -7.268 -18.797 16.830 1.00 94.31 173 PRO A C 1
ATOM 1420 O O . PRO A 1 173 ? -6.043 -18.708 16.780 1.00 94.31 173 PRO A O 1
ATOM 1423 N N . LYS A 1 174 ? -8.008 -17.840 17.392 1.00 94.81 174 LYS A N 1
ATOM 1424 C CA . LYS A 1 174 ? -7.406 -16.670 18.044 1.00 94.81 174 LYS A CA 1
ATOM 1425 C C . LYS A 1 174 ? -6.618 -17.094 19.280 1.00 94.81 174 LYS A C 1
ATOM 1427 O O . LYS A 1 174 ? -7.123 -17.881 20.080 1.00 94.81 174 LYS A O 1
ATOM 1432 N N . SER A 1 175 ? -5.450 -16.487 19.486 1.00 96.12 175 SER A N 1
ATOM 1433 C CA . SER A 1 175 ? -4.675 -16.665 20.716 1.00 96.12 175 SER A CA 1
ATOM 1434 C C . SER A 1 175 ? -5.466 -16.216 21.951 1.00 96.12 175 SER A C 1
ATOM 1436 O O . SER A 1 175 ? -6.304 -15.311 21.880 1.00 96.12 175 SER A O 1
ATOM 1438 N N . GLU A 1 176 ? -5.188 -16.817 23.111 1.00 97.38 176 GLU A N 1
ATOM 1439 C CA . GLU A 1 176 ? -5.844 -16.450 24.376 1.00 97.38 176 GLU A CA 1
ATOM 1440 C C . GLU A 1 176 ? -5.651 -14.969 24.723 1.00 97.38 176 GLU A C 1
ATOM 1442 O O . GLU A 1 176 ? -6.583 -14.293 25.163 1.00 97.38 176 GLU A O 1
ATOM 1447 N N . GLN A 1 177 ? -4.474 -14.411 24.434 1.00 96.31 177 GLN A N 1
ATOM 1448 C CA . GLN A 1 177 ? -4.217 -12.983 24.602 1.00 96.31 177 GLN A CA 1
ATOM 1449 C C . GLN A 1 177 ? -5.115 -12.132 23.691 1.00 96.31 177 GLN A C 1
ATOM 1451 O O . GLN A 1 177 ? -5.716 -11.161 24.156 1.00 96.31 177 GLN A O 1
ATOM 1456 N N . ALA A 1 178 ? -5.285 -12.520 22.421 1.00 93.50 178 ALA A N 1
ATOM 1457 C CA . ALA A 1 178 ? -6.188 -11.831 21.503 1.00 93.50 178 ALA A CA 1
ATOM 1458 C C . ALA A 1 178 ? -7.653 -11.931 21.962 1.00 93.50 178 ALA A C 1
ATOM 1460 O O . ALA A 1 178 ? -8.382 -10.936 21.898 1.00 93.50 178 ALA A O 1
ATOM 1461 N N . LYS A 1 179 ? -8.080 -13.088 22.490 1.00 95.44 179 LYS A N 1
ATOM 1462 C CA . LYS A 1 179 ? -9.411 -13.257 23.099 1.00 95.44 179 LYS A CA 1
ATOM 1463 C C . LYS A 1 179 ? -9.595 -12.330 24.304 1.00 95.44 179 LYS A C 1
ATOM 1465 O O . LYS A 1 179 ? -10.608 -11.632 24.368 1.00 95.44 179 LYS A O 1
ATOM 1470 N N . ARG A 1 180 ? -8.612 -12.246 25.212 1.00 96.50 180 ARG A N 1
ATOM 1471 C CA . ARG A 1 180 ? -8.629 -11.342 26.380 1.00 96.50 180 ARG A CA 1
ATOM 1472 C C . ARG A 1 180 ? -8.708 -9.874 25.965 1.00 96.50 180 ARG A C 1
ATOM 1474 O O . ARG A 1 180 ? -9.578 -9.153 26.450 1.00 96.50 180 ARG A O 1
ATOM 1481 N N . ILE A 1 181 ? -7.870 -9.437 25.023 1.00 94.44 181 ILE A N 1
ATOM 1482 C CA . ILE A 1 181 ? -7.892 -8.061 24.498 1.00 94.44 181 ILE A CA 1
ATOM 1483 C C . ILE A 1 181 ? -9.245 -7.757 23.847 1.00 94.44 181 ILE A C 1
ATOM 1485 O O . ILE A 1 181 ? -9.837 -6.707 24.105 1.00 94.44 181 ILE A O 1
ATOM 1489 N N . GLN A 1 182 ? -9.780 -8.680 23.045 1.00 93.50 182 GLN A N 1
ATOM 1490 C CA . GLN A 1 182 ? -11.081 -8.502 22.409 1.00 93.50 182 GLN A CA 1
ATOM 1491 C C . GLN A 1 182 ? -12.220 -8.439 23.439 1.00 93.50 182 GLN A C 1
ATOM 1493 O O . GLN A 1 182 ? -13.128 -7.617 23.297 1.00 93.50 182 GLN A O 1
ATOM 1498 N N . ALA A 1 183 ? -12.172 -9.258 24.491 1.00 96.31 183 ALA A N 1
ATOM 1499 C CA . ALA A 1 183 ? -13.138 -9.227 25.585 1.00 96.31 183 ALA A CA 1
ATOM 1500 C C . ALA A 1 183 ? -13.078 -7.901 26.361 1.00 96.31 183 ALA A C 1
ATOM 1502 O O . ALA A 1 183 ? -14.121 -7.295 26.617 1.00 96.31 183 ALA A O 1
ATOM 1503 N N . MET A 1 184 ? -11.874 -7.403 26.663 1.00 96.06 184 MET A N 1
ATOM 1504 C CA . MET A 1 184 ? -11.676 -6.103 27.312 1.00 96.06 184 MET A CA 1
ATOM 1505 C C . MET A 1 184 ? -12.222 -4.954 26.461 1.00 96.06 184 MET A C 1
ATOM 1507 O O . MET A 1 184 ? -12.986 -4.136 26.974 1.00 96.06 184 MET A O 1
ATOM 1511 N N . ARG A 1 185 ? -11.924 -4.931 25.153 1.00 92.75 185 ARG A N 1
ATOM 1512 C CA . ARG A 1 185 ? -12.461 -3.924 24.219 1.00 92.75 185 ARG A CA 1
ATOM 1513 C C . ARG A 1 185 ? -13.985 -3.960 24.159 1.00 92.75 185 ARG A C 1
ATOM 1515 O O . ARG A 1 185 ? -14.621 -2.927 24.331 1.00 92.75 185 ARG A O 1
ATOM 1522 N N . ARG A 1 186 ? -14.589 -5.148 24.031 1.00 94.81 186 ARG A N 1
ATOM 1523 C CA . ARG A 1 186 ? -16.055 -5.311 24.050 1.00 94.81 186 ARG A CA 1
ATOM 1524 C C . ARG A 1 186 ? -16.675 -4.825 25.362 1.00 94.81 186 ARG A C 1
ATOM 1526 O O . ARG A 1 186 ? -17.732 -4.199 25.342 1.00 94.81 186 ARG A O 1
ATOM 1533 N N . LYS A 1 187 ? -16.044 -5.105 26.508 1.00 96.94 187 LYS A N 1
ATOM 1534 C CA . LYS A 1 187 ? -16.512 -4.633 27.823 1.00 96.94 187 LYS A CA 1
ATOM 1535 C C . LYS A 1 187 ? -16.417 -3.110 27.930 1.00 96.94 187 LYS A C 1
ATOM 1537 O O . LYS A 1 187 ? -17.352 -2.483 28.423 1.00 96.94 187 LYS A O 1
ATOM 1542 N N . HIS A 1 188 ? -15.327 -2.523 27.442 1.00 95.88 188 HIS A N 1
ATOM 1543 C CA . HIS A 1 188 ? -15.136 -1.077 27.405 1.00 95.88 188 HIS A CA 1
ATOM 1544 C C . HIS A 1 188 ? -16.169 -0.391 26.495 1.00 95.88 188 HIS A C 1
ATOM 1546 O O . HIS A 1 188 ? -16.881 0.493 26.956 1.00 95.88 188 HIS A O 1
ATOM 1552 N N . GLU A 1 189 ? -16.359 -0.868 25.262 1.00 94.62 189 GLU A N 1
ATOM 1553 C CA . GLU A 1 189 ? -17.379 -0.348 24.336 1.00 94.62 189 GLU A CA 1
ATOM 1554 C C . GLU A 1 189 ? -18.795 -0.427 24.921 1.00 94.62 189 GLU A C 1
ATOM 1556 O O . GLU A 1 189 ? -19.575 0.518 24.798 1.00 94.62 189 GLU A O 1
ATOM 1561 N N . LYS A 1 190 ? -19.141 -1.534 25.596 1.00 96.50 190 LYS A N 1
ATOM 1562 C CA . LYS A 1 190 ? -20.431 -1.665 26.291 1.00 96.50 190 LYS A CA 1
ATOM 1563 C C . LYS A 1 190 ? -20.588 -0.625 27.403 1.00 96.50 190 LYS A C 1
ATOM 1565 O O . LYS A 1 190 ? -21.667 -0.053 27.526 1.00 96.50 190 LYS A O 1
ATOM 1570 N N . ARG A 1 191 ? -19.534 -0.361 28.186 1.00 97.06 191 ARG A N 1
ATOM 1571 C CA . ARG A 1 191 ? -19.539 0.667 29.242 1.00 97.06 191 ARG A CA 1
ATOM 1572 C C . ARG A 1 191 ? -19.706 2.073 28.668 1.00 97.06 191 ARG A C 1
ATOM 1574 O O . ARG A 1 191 ? -20.543 2.814 29.171 1.00 97.06 191 ARG A O 1
ATOM 1581 N N . VAL A 1 192 ? -18.983 2.407 27.597 1.00 96.00 192 VAL A N 1
ATOM 1582 C CA . VAL A 1 192 ? -19.104 3.704 26.908 1.00 96.00 192 VAL A CA 1
ATOM 1583 C C . VAL A 1 192 ? -20.528 3.899 26.385 1.00 96.00 192 VAL A C 1
ATOM 1585 O O . VAL A 1 192 ? -21.184 4.874 26.742 1.00 96.00 192 VAL A O 1
ATOM 1588 N N . LYS A 1 193 ? -21.071 2.918 25.651 1.00 96.12 193 LYS A N 1
ATOM 1589 C CA . LYS A 1 193 ? -22.450 2.980 25.133 1.00 96.12 193 LYS A CA 1
ATOM 1590 C C . LYS A 1 193 ? -23.503 3.065 26.241 1.00 96.12 193 LYS A C 1
ATOM 1592 O O . LYS A 1 193 ? -24.513 3.743 26.073 1.00 96.12 193 LYS A O 1
ATOM 1597 N N . ALA A 1 194 ? -23.303 2.375 27.365 1.00 97.50 194 ALA A N 1
ATOM 1598 C CA . ALA A 1 194 ? -24.200 2.469 28.515 1.00 97.50 194 ALA A CA 1
ATOM 1599 C C . ALA A 1 194 ? -24.156 3.867 29.154 1.00 97.50 194 ALA A C 1
ATOM 1601 O O . ALA A 1 194 ? -25.209 4.428 29.451 1.00 97.50 194 ALA A O 1
ATOM 1602 N N . GLY A 1 195 ? -22.961 4.450 29.296 1.00 97.19 195 GLY A N 1
ATOM 1603 C CA . GLY A 1 195 ? -22.775 5.818 29.780 1.00 97.19 195 GLY A CA 1
ATOM 1604 C C . GLY A 1 195 ? -23.437 6.859 28.875 1.00 97.19 195 GLY A C 1
ATOM 1605 O O . GLY A 1 195 ? -24.181 7.706 29.360 1.00 97.19 195 GLY A O 1
ATOM 1606 N N . GLU A 1 196 ? -23.257 6.750 27.556 1.00 97.38 196 GLU A N 1
ATOM 1607 C CA . GLU A 1 196 ? -23.916 7.625 26.576 1.00 97.38 196 GLU A CA 1
ATOM 1608 C C . GLU A 1 196 ? -25.444 7.527 26.648 1.00 97.38 196 GLU A C 1
ATOM 1610 O O . GLU A 1 196 ? -26.135 8.549 26.641 1.00 97.38 196 GLU A O 1
ATOM 1615 N N . LYS A 1 197 ? -25.991 6.308 26.753 1.00 97.56 197 LYS A N 1
ATOM 1616 C CA . LYS A 1 197 ? -27.436 6.096 26.924 1.00 97.56 197 LYS A CA 1
ATOM 1617 C C . LYS A 1 197 ? -27.941 6.720 28.222 1.00 97.56 197 LYS A C 1
ATOM 1619 O O . LYS A 1 197 ? -28.912 7.467 28.183 1.00 97.56 197 LYS A O 1
ATOM 1624 N N . ALA A 1 198 ? -27.266 6.477 29.344 1.00 97.75 198 ALA A N 1
ATOM 1625 C CA . ALA A 1 198 ? -27.630 7.062 30.632 1.00 97.75 198 ALA A CA 1
ATOM 1626 C C . ALA A 1 198 ? -27.584 8.601 30.600 1.00 97.75 198 ALA A C 1
ATOM 1628 O O . ALA A 1 198 ? -28.496 9.255 31.106 1.00 97.75 198 ALA A O 1
ATOM 1629 N N . ALA A 1 199 ? -26.574 9.187 29.948 1.00 97.62 199 ALA A N 1
ATOM 1630 C CA . ALA A 1 199 ? -26.460 10.632 29.768 1.00 97.62 199 ALA A CA 1
ATOM 1631 C C . ALA A 1 199 ? -27.607 11.205 28.918 1.00 97.62 199 ALA A C 1
ATOM 1633 O O . ALA A 1 199 ? -28.192 12.226 29.287 1.00 97.62 199 ALA A O 1
ATOM 1634 N N . ARG A 1 200 ? -27.982 10.529 27.821 1.00 97.44 200 ARG A N 1
ATOM 1635 C CA . ARG A 1 200 ? -29.143 10.906 26.995 1.00 97.44 200 ARG A CA 1
ATOM 1636 C C . ARG A 1 200 ? -30.447 10.835 27.791 1.00 97.44 200 ARG A C 1
ATOM 1638 O O . ARG A 1 200 ? -31.203 11.803 27.775 1.00 97.44 200 ARG A O 1
ATOM 1645 N N . THR A 1 201 ? -30.674 9.756 28.542 1.00 97.94 201 THR A N 1
ATOM 1646 C CA . THR A 1 201 ? -31.865 9.602 29.395 1.00 97.94 201 THR A CA 1
ATOM 1647 C C . THR A 1 201 ? -31.928 10.684 30.474 1.00 97.94 201 THR A C 1
ATOM 1649 O O . THR A 1 201 ? -32.964 11.317 30.656 1.00 97.94 201 THR A O 1
ATOM 1652 N N . LYS A 1 202 ? -30.806 10.977 31.145 1.00 98.06 202 LYS A N 1
ATOM 1653 C CA . LYS A 1 202 ? -30.729 12.043 32.156 1.00 98.06 202 LYS A CA 1
ATOM 1654 C C . LYS A 1 202 ? -31.019 13.423 31.557 1.00 98.06 202 LYS A C 1
ATOM 1656 O O . LYS A 1 202 ? -31.731 14.215 32.171 1.00 98.06 202 LYS A O 1
ATOM 1661 N N . LYS A 1 203 ? -30.498 13.713 30.357 1.00 98.00 203 LYS A N 1
ATOM 1662 C CA . LYS A 1 203 ? -30.770 14.964 29.629 1.00 98.00 203 LYS A CA 1
ATOM 1663 C C . LYS A 1 203 ? -32.254 15.093 29.277 1.00 98.00 203 LYS A C 1
ATOM 1665 O O . LYS A 1 203 ? -32.826 16.158 29.484 1.00 98.00 203 LYS A O 1
ATOM 1670 N N . TRP A 1 204 ? -32.871 14.015 28.795 1.00 97.88 204 TRP A N 1
ATOM 1671 C CA . TRP A 1 204 ? -34.297 13.980 28.468 1.00 97.88 204 TRP A CA 1
ATOM 1672 C C . TRP A 1 204 ? -35.184 14.224 29.693 1.00 97.88 204 TRP A C 1
ATOM 1674 O O . TRP A 1 204 ? -36.083 15.060 29.641 1.00 97.88 204 TRP A O 1
ATOM 1684 N N . ASN A 1 205 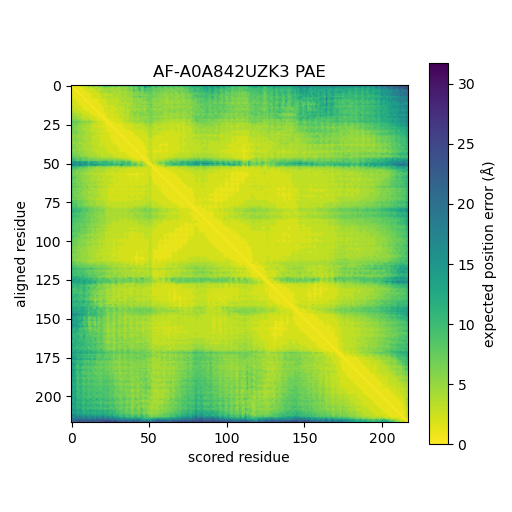? -34.886 13.569 30.819 1.00 98.12 205 ASN A N 1
ATOM 1685 C CA . ASN A 1 205 ? -35.648 13.740 32.058 1.00 98.12 205 ASN A CA 1
ATOM 1686 C C . ASN A 1 205 ? -35.588 15.183 32.578 1.00 98.12 205 ASN A C 1
ATOM 1688 O O . ASN A 1 205 ? -36.628 15.756 32.886 1.00 98.12 205 ASN A O 1
ATOM 1692 N N . ARG A 1 206 ? -34.405 15.811 32.566 1.00 98.06 206 ARG A N 1
ATOM 1693 C CA . ARG A 1 206 ? -34.251 17.233 32.927 1.00 98.06 206 ARG A CA 1
ATOM 1694 C C . ARG A 1 206 ? -35.046 18.164 32.012 1.00 98.06 206 ARG A C 1
ATOM 1696 O O . ARG A 1 206 ? -35.631 19.137 32.477 1.00 98.06 206 ARG A O 1
ATOM 1703 N N . LEU A 1 207 ? -35.065 17.882 30.708 1.00 98.00 207 LEU A N 1
ATOM 1704 C CA . LEU A 1 207 ? -35.841 18.670 29.748 1.00 98.00 207 LEU A CA 1
ATOM 1705 C C . LEU A 1 207 ? -37.344 18.550 30.034 1.00 98.00 207 LEU A C 1
ATOM 1707 O O . LEU A 1 207 ? -38.059 19.547 30.021 1.00 98.00 207 LEU A O 1
ATOM 1711 N N . LYS A 1 208 ? -37.804 17.335 30.349 1.00 97.94 208 LYS A N 1
ATOM 1712 C CA . LYS A 1 208 ? -39.194 17.046 30.710 1.00 97.94 208 LYS A CA 1
ATOM 1713 C C . LYS A 1 208 ? -39.615 17.753 32.003 1.00 97.94 208 LYS A C 1
ATOM 1715 O O . LYS A 1 208 ? -40.715 18.291 32.056 1.00 97.94 208 LYS A O 1
ATOM 1720 N N . GLU A 1 209 ? -38.751 17.786 33.016 1.00 97.69 209 GLU A N 1
ATOM 1721 C CA . GLU A 1 209 ? -38.973 18.546 34.257 1.00 97.69 209 GLU A CA 1
ATOM 1722 C C . GLU A 1 209 ? -39.079 20.052 33.985 1.00 97.69 209 GLU A C 1
ATOM 1724 O O . GLU A 1 209 ? -40.033 20.686 34.428 1.00 97.69 209 GLU A O 1
ATOM 1729 N N . LYS A 1 210 ? -38.169 20.609 33.175 1.00 97.62 210 LYS A N 1
ATOM 1730 C CA . LYS A 1 210 ? -38.193 22.031 32.802 1.00 97.62 210 LYS A CA 1
ATOM 1731 C C . LYS A 1 210 ? -39.444 22.413 32.002 1.00 97.62 210 LYS A C 1
ATOM 1733 O O . LYS A 1 210 ? -40.006 23.483 32.210 1.00 97.62 210 LYS A O 1
ATOM 1738 N N . LEU A 1 211 ? -39.9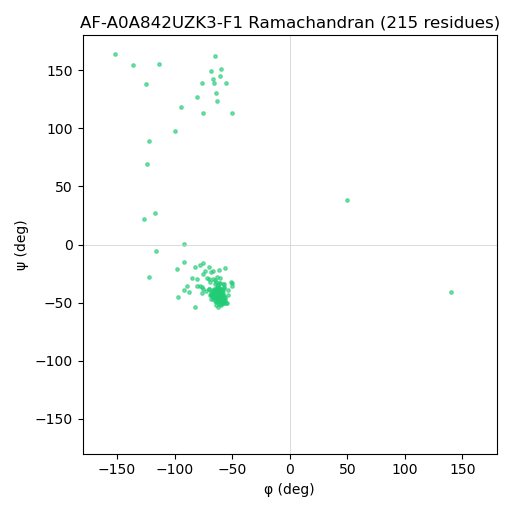00 21.546 31.098 1.00 97.19 211 LEU A N 1
ATOM 1739 C CA . LEU A 1 211 ? -41.146 21.764 30.357 1.00 97.19 211 LEU A CA 1
ATOM 1740 C C . LEU A 1 211 ? -42.366 21.729 31.283 1.00 97.19 211 LEU A C 1
ATOM 1742 O O . LEU A 1 211 ? -43.239 22.579 31.157 1.00 97.19 211 LEU A O 1
ATOM 1746 N N . ARG A 1 212 ? -42.402 20.806 32.255 1.00 96.75 212 ARG A N 1
ATOM 1747 C CA . ARG A 1 212 ? -43.474 20.759 33.263 1.00 96.75 212 ARG A CA 1
ATOM 1748 C C . ARG A 1 212 ? -43.543 22.022 34.117 1.00 96.75 212 ARG A C 1
ATOM 1750 O O . ARG A 1 212 ? -44.640 22.402 34.489 1.00 96.75 212 ARG A O 1
ATOM 1757 N N . SER A 1 213 ? -42.414 22.672 34.408 1.00 96.56 213 SER A N 1
ATOM 1758 C CA . SER A 1 213 ? -42.413 23.935 35.162 1.00 96.56 213 SER A CA 1
ATOM 1759 C C . SER A 1 213 ? -42.855 25.160 34.353 1.00 96.56 213 SER A C 1
ATOM 1761 O O . SER A 1 213 ? -43.134 26.193 34.945 1.00 96.56 213 SER A O 1
ATOM 1763 N N . LEU A 1 214 ? -42.882 25.076 33.016 1.00 96.81 214 LEU A N 1
ATOM 1764 C CA . LEU A 1 214 ? -43.266 26.191 32.138 1.00 96.81 214 LEU A CA 1
ATOM 1765 C C . LEU A 1 214 ? -44.757 26.207 31.787 1.00 96.81 214 LEU A C 1
ATOM 1767 O O . LEU A 1 214 ? -45.238 27.213 31.275 1.00 96.81 214 LEU A O 1
ATOM 1771 N N . VAL A 1 215 ? -45.474 25.110 32.032 1.00 93.88 215 VAL A N 1
ATOM 1772 C CA . VAL A 1 215 ? -46.925 25.037 31.853 1.00 93.88 215 VAL A CA 1
ATOM 1773 C C . VAL A 1 215 ? -47.555 25.205 33.238 1.00 93.88 215 VAL A C 1
ATOM 1775 O O . VAL A 1 215 ? -47.556 24.238 34.003 1.00 93.88 215 VAL A O 1
ATOM 1778 N N . PRO A 1 216 ? -48.015 26.415 33.614 1.00 76.62 216 PRO A N 1
ATOM 1779 C CA . PRO A 1 216 ? -48.827 26.579 34.810 1.00 76.62 216 PRO A CA 1
ATOM 1780 C C . PRO A 1 216 ? -50.123 25.797 34.592 1.00 76.62 216 PRO A C 1
ATOM 1782 O O . PRO A 1 216 ? -50.790 25.970 33.571 1.00 76.62 216 PRO A O 1
ATOM 1785 N N . TRP A 1 217 ? -50.399 24.873 35.506 1.00 66.50 217 TRP A N 1
ATOM 1786 C CA . TRP A 1 217 ? -51.675 24.169 35.576 1.00 66.50 217 TRP A CA 1
ATOM 1787 C C . TRP A 1 217 ? -52.744 25.098 36.137 1.00 66.50 217 TRP A C 1
ATOM 1789 O O . TRP A 1 217 ? -52.395 25.888 37.045 1.00 66.50 217 TRP A O 1
#

Radius of gyration: 26.66 Å; Cα contacts (8 Å, |Δi|>4): 106; chains: 1; bounding box: 96×48×66 Å